Protein AF-A0AAU1H2S4-F1 (afdb_monomer_lite)

Sequence (214 aa):
MDSGSGDDFSVLFTPAGVLVRGFDHELEMSPYGTDDEQVWPGVIDEVPAALRPLLDDPTFVDEGLGAPRVTACLWWETRGSAWRTGSGIEFPSGSPDPDGSGHLFRLLTDRSPEAVQAHFEEDYGRPVPLDTVRHVLAGRPLTPEAAHGLNPAALSDEALLRRIAADPEVEAYLACDGEFDLTRTDPIESIALPAGLPVEPVAVRHPVSSSEPR

Secondary structure (DSSP, 8-state):
-B-SSS-EEEEEEETTEEEEEEE-TTSTTSGGGSTT-PPPTTTTTT--TTTGGGGG-GGGS-TT-SS---SEEEEEETT-SS-B--TT----TT-SSTTSHHHHTHHHH---HHHHHHHHHHHHTS---HHHHHHHHTTPPPPHHHHHHH-TTTTSHHHHHHHHHT-HHHHHHHHS-----TT--S-----B-TT--B----------------

Structure (mmCIF, N/CA/C/O backbone):
data_AF-A0AAU1H2S4-F1
#
_entry.id   AF-A0AAU1H2S4-F1
#
loop_
_atom_site.group_PDB
_atom_site.id
_atom_site.type_symbol
_atom_site.label_atom_id
_atom_site.label_alt_id
_atom_site.label_comp_id
_atom_site.label_asym_id
_atom_site.label_entity_id
_atom_site.label_seq_id
_atom_site.pdbx_PDB_ins_code
_atom_site.Cartn_x
_atom_site.Cartn_y
_atom_site.Cartn_z
_atom_site.occupancy
_atom_site.B_iso_or_equiv
_atom_site.auth_seq_id
_atom_site.auth_comp_id
_atom_site.auth_asym_id
_atom_site.auth_atom_id
_atom_site.pdbx_PDB_model_num
ATOM 1 N N . MET A 1 1 ? -3.118 2.291 1.642 1.00 82.19 1 MET A N 1
ATOM 2 C CA . MET A 1 1 ? -2.545 3.032 2.774 1.00 82.19 1 MET A CA 1
ATOM 3 C C . MET A 1 1 ? -1.765 4.166 2.171 1.00 82.19 1 MET A C 1
ATOM 5 O O . MET A 1 1 ? -1.094 3.929 1.182 1.00 82.19 1 MET A O 1
ATOM 9 N N . ASP A 1 2 ? -1.902 5.348 2.739 1.00 84.44 2 ASP A N 1
ATOM 10 C CA . ASP A 1 2 ? -1.135 6.537 2.391 1.00 84.44 2 ASP A CA 1
ATOM 11 C C . ASP A 1 2 ? -0.601 7.061 3.724 1.00 84.44 2 ASP A C 1
ATOM 13 O O . ASP A 1 2 ? -1.388 7.204 4.671 1.00 84.44 2 ASP A O 1
ATOM 17 N N . SER A 1 3 ? 0.715 7.226 3.837 1.00 81.50 3 SER A N 1
ATOM 18 C CA . SER A 1 3 ? 1.344 7.704 5.069 1.00 81.50 3 SER A CA 1
ATOM 19 C C . SER A 1 3 ? 1.073 9.194 5.313 1.00 81.50 3 SER A C 1
ATOM 21 O O . SER A 1 3 ? 1.183 9.673 6.442 1.00 81.50 3 SER A O 1
ATOM 23 N N . GLY A 1 4 ? 0.706 9.947 4.270 1.00 80.81 4 GLY A N 1
ATOM 24 C CA . GLY A 1 4 ? 0.647 11.406 4.283 1.00 80.81 4 GLY A CA 1
ATOM 25 C C . GLY A 1 4 ? 2.023 12.080 4.248 1.00 80.81 4 GLY A C 1
ATOM 26 O O . GLY A 1 4 ? 2.090 13.306 4.346 1.00 80.81 4 GLY A O 1
ATOM 27 N N . SER A 1 5 ? 3.105 11.307 4.113 1.00 80.69 5 SER A N 1
ATOM 28 C CA . SER A 1 5 ? 4.490 11.786 3.999 1.00 80.69 5 SER A CA 1
ATOM 29 C C . SER A 1 5 ? 5.143 11.471 2.652 1.00 80.69 5 SER A C 1
ATOM 31 O O . SER A 1 5 ? 6.280 11.873 2.453 1.00 80.69 5 SER A O 1
ATOM 33 N N . GLY A 1 6 ? 4.437 10.809 1.728 1.00 85.94 6 GLY A N 1
ATOM 34 C CA . GLY A 1 6 ? 4.941 10.465 0.391 1.00 85.94 6 GLY A CA 1
ATOM 35 C C . GLY A 1 6 ? 4.961 8.964 0.102 1.00 85.94 6 GLY A C 1
ATOM 36 O O . GLY A 1 6 ? 4.965 8.583 -1.067 1.00 85.94 6 GLY A O 1
ATOM 37 N N . ASP A 1 7 ? 4.886 8.132 1.142 1.00 92.19 7 ASP A N 1
ATOM 38 C CA . ASP A 1 7 ? 4.867 6.676 1.020 1.00 92.19 7 ASP A CA 1
ATOM 39 C C . ASP A 1 7 ? 3.446 6.146 0.945 1.00 92.19 7 ASP A C 1
ATOM 41 O O . ASP A 1 7 ? 2.529 6.606 1.638 1.00 92.19 7 ASP A O 1
ATOM 45 N N . ASP A 1 8 ? 3.250 5.114 0.136 1.00 93.94 8 ASP A N 1
ATOM 46 C CA . ASP A 1 8 ? 1.938 4.519 0.007 1.00 93.94 8 ASP A CA 1
ATOM 47 C C . ASP A 1 8 ? 1.997 3.057 -0.451 1.00 93.94 8 ASP A C 1
ATOM 49 O O . ASP A 1 8 ? 2.950 2.579 -1.071 1.00 93.94 8 ASP A O 1
ATOM 53 N N . PHE A 1 9 ? 0.932 2.318 -0.145 1.00 95.44 9 PHE A N 1
ATOM 54 C CA . PHE A 1 9 ? 0.692 1.043 -0.800 1.00 95.44 9 PHE A CA 1
ATOM 55 C C . PHE A 1 9 ? -0.780 0.793 -1.087 1.00 95.44 9 PHE A C 1
ATOM 57 O O . PHE A 1 9 ? -1.679 1.207 -0.350 1.00 95.44 9 PHE A O 1
ATOM 64 N N . SER A 1 10 ? -1.039 -0.015 -2.106 1.00 95.94 10 SER A N 1
ATOM 65 C CA . SER A 1 10 ? -2.372 -0.483 -2.471 1.00 95.94 10 SER A CA 1
ATOM 66 C C . SER A 1 10 ? -2.404 -1.999 -2.632 1.00 95.94 10 SER A C 1
ATOM 68 O O . SER A 1 10 ? -1.468 -2.600 -3.153 1.00 95.94 10 SER A O 1
ATOM 70 N N . VAL A 1 11 ? -3.506 -2.619 -2.195 1.00 97.00 11 VAL A N 1
ATOM 71 C CA . VAL A 1 11 ? -3.805 -4.039 -2.436 1.00 97.00 11 VAL A CA 1
ATOM 72 C C . VAL A 1 11 ? -5.066 -4.119 -3.285 1.00 97.00 11 VAL A C 1
ATOM 74 O O . VAL A 1 11 ? -6.156 -3.765 -2.835 1.00 97.00 11 VAL A O 1
ATOM 77 N N . LEU A 1 12 ? -4.910 -4.574 -4.521 1.00 96.94 12 LEU A N 1
ATOM 78 C CA . LEU A 1 12 ? -5.934 -4.556 -5.556 1.00 96.94 12 LEU A CA 1
ATOM 79 C C . LEU A 1 12 ? -6.419 -5.982 -5.811 1.00 96.94 12 LEU A C 1
ATOM 81 O O . LEU A 1 12 ? -5.656 -6.839 -6.256 1.00 96.94 12 LEU A O 1
ATOM 85 N N . PHE A 1 13 ? -7.694 -6.239 -5.522 1.00 96.81 13 PHE A N 1
ATOM 86 C CA . PHE A 1 13 ? -8.320 -7.549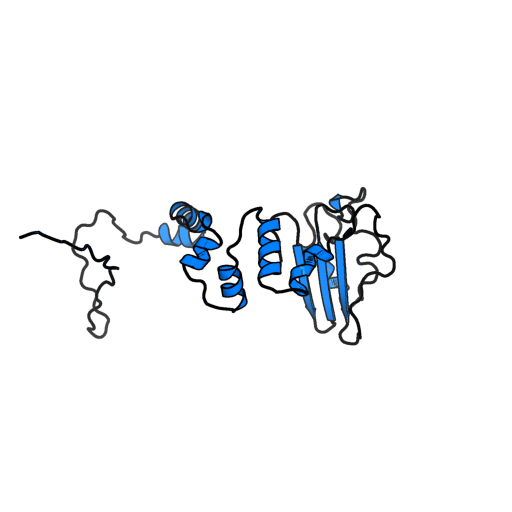 -5.696 1.00 96.81 13 PHE A CA 1
ATOM 87 C C . PHE A 1 13 ? -9.132 -7.588 -6.989 1.00 96.81 13 PHE A C 1
ATOM 89 O O . PHE A 1 13 ? -10.012 -6.758 -7.208 1.00 96.81 13 PHE A O 1
ATOM 96 N N . THR A 1 14 ? -8.885 -8.594 -7.825 1.00 96.94 14 THR A N 1
ATOM 97 C CA . THR A 1 14 ? -9.612 -8.816 -9.080 1.00 96.94 14 THR A CA 1
ATOM 98 C C . THR A 1 14 ? -9.944 -10.299 -9.263 1.00 96.94 14 THR A C 1
ATOM 100 O O . THR A 1 14 ? -9.339 -11.157 -8.617 1.00 96.94 14 THR A O 1
ATOM 103 N N . PRO A 1 15 ? -10.844 -10.661 -10.195 1.00 97.25 15 PRO A N 1
ATOM 104 C CA . PRO A 1 15 ? -11.056 -12.064 -10.555 1.00 97.25 15 PRO A CA 1
ATOM 105 C C . PRO A 1 15 ? -9.814 -12.767 -11.134 1.00 97.25 15 PRO A C 1
ATOM 107 O O . PRO A 1 15 ? -9.741 -13.997 -11.106 1.00 97.25 15 PRO A O 1
ATOM 110 N N . ALA A 1 16 ? -8.853 -12.015 -11.683 1.00 96.56 16 ALA A N 1
ATOM 111 C CA . ALA A 1 16 ? -7.618 -12.553 -12.253 1.00 96.56 16 ALA A CA 1
ATOM 112 C C . ALA A 1 16 ? -6.530 -12.810 -11.196 1.00 96.56 16 ALA A C 1
ATOM 114 O O . ALA A 1 16 ? -5.626 -13.615 -11.433 1.00 96.56 16 ALA A O 1
ATOM 115 N N . GLY A 1 17 ? -6.630 -12.161 -10.036 1.00 97.50 17 GLY A N 1
ATOM 116 C CA . GLY A 1 17 ? -5.655 -12.266 -8.964 1.00 97.50 17 GLY A CA 1
ATOM 117 C C . GLY A 1 17 ? -5.623 -11.037 -8.062 1.00 97.50 17 GLY A C 1
ATOM 118 O O . GLY A 1 17 ? -6.507 -10.178 -8.109 1.00 97.50 17 GLY A O 1
ATOM 119 N N . VAL A 1 18 ? -4.570 -10.957 -7.258 1.00 98.12 18 VAL A N 1
ATOM 120 C CA . VAL A 1 18 ? -4.278 -9.844 -6.353 1.00 98.12 18 VAL A CA 1
ATOM 121 C C . VAL A 1 18 ? -2.966 -9.194 -6.772 1.00 98.12 18 VAL A C 1
ATOM 123 O O . VAL A 1 18 ? -2.005 -9.906 -7.067 1.00 98.12 18 VAL A O 1
ATOM 126 N N . LEU A 1 19 ? -2.924 -7.864 -6.782 1.00 98.31 19 LEU A N 1
ATOM 127 C CA . LEU A 1 19 ? -1.708 -7.077 -6.981 1.00 98.31 19 LEU A CA 1
ATOM 128 C C . LEU A 1 19 ? -1.474 -6.187 -5.760 1.00 98.31 19 LEU A C 1
ATOM 130 O O . LEU A 1 19 ? -2.384 -5.494 -5.308 1.00 98.31 19 LEU A O 1
ATOM 134 N N . VAL A 1 20 ? -0.262 -6.224 -5.223 1.00 98.06 20 VAL A N 1
ATOM 135 C CA . VAL A 1 20 ? 0.223 -5.322 -4.182 1.00 98.06 20 VAL A CA 1
ATOM 136 C C . VAL A 1 20 ? 1.226 -4.384 -4.837 1.00 98.06 20 VAL A C 1
ATOM 138 O O . VAL A 1 20 ? 2.211 -4.843 -5.412 1.00 98.06 20 VAL A O 1
ATOM 141 N N . ARG A 1 21 ? 0.968 -3.082 -4.760 1.00 97.75 21 ARG A N 1
ATOM 142 C CA . ARG A 1 21 ? 1.891 -2.026 -5.188 1.00 97.75 21 ARG A CA 1
ATOM 143 C C . ARG A 1 21 ? 2.322 -1.261 -3.951 1.00 97.75 21 ARG A C 1
ATOM 145 O O . ARG A 1 21 ? 1.455 -0.824 -3.201 1.00 97.75 21 ARG A O 1
ATOM 152 N N . GLY A 1 22 ? 3.622 -1.124 -3.753 1.00 97.38 22 GLY A N 1
ATOM 153 C CA . GLY A 1 22 ? 4.233 -0.292 -2.727 1.00 97.38 22 GLY A CA 1
ATOM 154 C C . GLY A 1 22 ? 5.102 0.779 -3.368 1.00 97.38 22 GLY A C 1
ATOM 155 O O . GLY A 1 22 ? 5.685 0.570 -4.438 1.00 97.38 22 GLY A O 1
ATOM 156 N N . PHE A 1 23 ? 5.151 1.928 -2.721 1.00 97.00 23 PHE A N 1
ATOM 157 C CA . PHE A 1 23 ? 5.984 3.044 -3.104 1.00 97.00 23 PHE A CA 1
ATOM 158 C C . PHE A 1 23 ? 6.524 3.722 -1.855 1.00 97.00 23 PHE A C 1
ATOM 160 O O . PHE A 1 23 ? 5.754 4.146 -0.996 1.00 97.00 23 PHE A O 1
ATOM 167 N N . ASP A 1 24 ? 7.844 3.794 -1.789 1.00 94.69 24 ASP A N 1
ATOM 168 C CA . ASP A 1 24 ? 8.584 4.564 -0.803 1.00 94.69 24 ASP A CA 1
ATOM 169 C C . ASP A 1 24 ? 9.348 5.656 -1.553 1.00 94.69 24 ASP A C 1
ATOM 171 O O . ASP A 1 24 ? 10.110 5.378 -2.488 1.00 94.69 24 ASP A O 1
ATOM 175 N N . HIS A 1 25 ? 9.067 6.908 -1.208 1.00 91.56 25 HIS A N 1
ATOM 176 C CA . HIS A 1 25 ? 9.547 8.047 -1.979 1.00 91.56 25 HIS A CA 1
ATOM 177 C C . HIS A 1 25 ? 11.022 8.374 -1.719 1.00 91.56 25 HIS A C 1
ATOM 179 O O . HIS A 1 25 ? 11.635 9.034 -2.563 1.00 91.56 25 HIS A O 1
ATOM 185 N N . GLU A 1 26 ? 11.590 7.914 -0.599 1.00 89.31 26 GLU A N 1
ATOM 186 C CA . GLU A 1 26 ? 12.957 8.243 -0.173 1.00 89.31 26 GLU A CA 1
ATOM 187 C C . GLU A 1 26 ? 14.007 7.251 -0.692 1.00 89.31 26 GLU A C 1
ATOM 189 O O . GLU A 1 26 ? 15.211 7.505 -0.590 1.00 89.31 26 GLU A O 1
ATOM 194 N N . LEU A 1 27 ? 13.581 6.114 -1.248 1.00 90.62 27 LEU A N 1
ATOM 195 C CA . LEU A 1 27 ? 14.495 5.053 -1.664 1.00 90.62 27 LEU A CA 1
ATOM 196 C C . LEU A 1 27 ? 15.149 5.310 -3.019 1.00 90.62 27 LEU A C 1
ATOM 198 O O . LEU A 1 27 ? 14.572 5.902 -3.924 1.00 90.62 27 LEU A O 1
ATOM 202 N N . GLU A 1 28 ? 16.341 4.739 -3.194 1.00 90.69 28 GLU A N 1
ATOM 203 C CA . GLU A 1 28 ? 17.086 4.759 -4.460 1.00 90.69 28 GLU A CA 1
ATOM 204 C C . GLU A 1 28 ? 16.286 4.145 -5.622 1.00 90.69 28 GLU A C 1
ATOM 206 O O . GLU A 1 28 ? 16.402 4.591 -6.758 1.00 90.69 28 GLU A O 1
ATOM 211 N N . MET A 1 29 ? 15.432 3.156 -5.331 1.00 94.25 29 MET A N 1
ATOM 212 C CA . MET A 1 29 ? 14.567 2.512 -6.325 1.00 94.25 29 MET A CA 1
ATOM 213 C C . MET A 1 29 ? 13.332 3.340 -6.713 1.00 94.25 29 MET A C 1
ATOM 215 O O . MET A 1 29 ? 12.570 2.931 -7.591 1.00 94.25 29 MET A O 1
ATOM 219 N N . SER A 1 30 ? 13.103 4.481 -6.060 1.00 93.50 30 SER A N 1
ATOM 220 C CA . SER A 1 30 ? 12.039 5.420 -6.412 1.00 93.50 30 SER A CA 1
ATOM 221 C C . SER A 1 30 ? 12.304 6.014 -7.797 1.00 93.50 30 SER A C 1
ATOM 223 O O . SER A 1 30 ? 13.445 6.390 -8.069 1.00 93.50 30 SER A O 1
ATOM 225 N N . PRO A 1 31 ? 11.283 6.215 -8.653 1.00 91.38 31 PRO A N 1
ATOM 226 C CA . PRO A 1 31 ? 11.458 6.974 -9.890 1.00 91.38 31 PRO A CA 1
ATOM 227 C C . PRO A 1 31 ? 12.085 8.356 -9.652 1.00 91.38 31 PRO A C 1
ATOM 229 O O . PRO A 1 31 ? 12.881 8.812 -10.463 1.00 91.38 31 PRO A O 1
ATOM 232 N N . TYR A 1 32 ? 11.833 8.984 -8.498 1.00 89.50 32 TYR A N 1
ATOM 233 C CA . TYR A 1 32 ? 12.464 10.254 -8.117 1.00 89.50 32 TYR A CA 1
ATOM 234 C C . TYR A 1 32 ? 13.962 10.148 -7.785 1.00 89.50 32 TYR A C 1
ATOM 236 O O . TYR A 1 32 ? 14.657 11.162 -7.762 1.00 89.50 32 TYR A O 1
ATOM 244 N N . GLY A 1 33 ? 14.455 8.941 -7.505 1.00 85.56 33 GLY A N 1
ATOM 245 C CA . GLY A 1 33 ? 15.870 8.639 -7.291 1.00 85.56 33 GLY A CA 1
ATOM 246 C C . GLY A 1 33 ? 16.622 8.263 -8.573 1.00 85.56 33 GLY A C 1
ATOM 247 O O . GLY A 1 33 ? 17.850 8.195 -8.552 1.00 85.56 33 GLY A O 1
ATOM 248 N N . THR A 1 34 ? 15.911 8.035 -9.683 1.00 82.31 34 THR A N 1
ATOM 249 C CA . THR A 1 34 ? 16.492 7.656 -10.981 1.00 82.31 34 THR A CA 1
ATOM 250 C C . THR A 1 34 ? 16.670 8.862 -11.903 1.00 82.31 34 THR A C 1
ATOM 252 O O . THR A 1 34 ? 15.829 9.757 -11.934 1.00 82.31 34 THR A O 1
ATOM 255 N N . ASP A 1 35 ? 17.742 8.877 -12.701 1.00 84.69 35 ASP A N 1
ATOM 256 C CA . ASP A 1 35 ? 18.033 9.981 -13.634 1.00 84.69 35 ASP A CA 1
ATOM 257 C C . ASP A 1 35 ? 16.995 10.123 -14.768 1.00 84.69 35 ASP A C 1
ATOM 259 O O . ASP A 1 35 ? 16.881 11.189 -15.376 1.00 84.69 35 ASP A O 1
ATOM 263 N N . ASP A 1 36 ? 16.278 9.047 -15.105 1.00 88.69 36 ASP A N 1
ATOM 264 C CA . ASP A 1 36 ? 15.303 8.984 -16.200 1.00 88.69 36 ASP A CA 1
ATOM 265 C C . ASP A 1 36 ? 13.841 8.994 -15.729 1.00 88.69 36 ASP A C 1
ATOM 267 O O . ASP A 1 36 ? 12.924 8.900 -16.555 1.00 88.69 36 ASP A O 1
ATOM 271 N N . GLU A 1 37 ? 13.625 9.139 -14.418 1.00 91.44 37 GLU A N 1
ATOM 272 C CA . GLU A 1 37 ? 12.309 9.178 -13.779 1.00 91.44 37 GLU A CA 1
ATOM 273 C C . GLU A 1 37 ? 11.431 7.961 -14.138 1.00 91.44 37 GLU A C 1
ATOM 275 O O . GLU A 1 37 ? 10.204 8.056 -14.260 1.00 91.44 37 GLU A O 1
ATOM 280 N N . GLN A 1 38 ? 12.063 6.802 -14.357 1.00 93.56 38 GLN A N 1
ATOM 281 C CA . GLN A 1 38 ? 11.392 5.549 -14.697 1.00 93.56 38 GLN A CA 1
ATOM 282 C C . GLN A 1 38 ? 11.265 4.622 -13.489 1.00 93.56 38 GLN A C 1
ATOM 284 O O . GLN A 1 38 ? 11.948 4.745 -12.476 1.00 93.56 38 GLN A O 1
ATOM 289 N N . VAL A 1 39 ? 10.367 3.643 -13.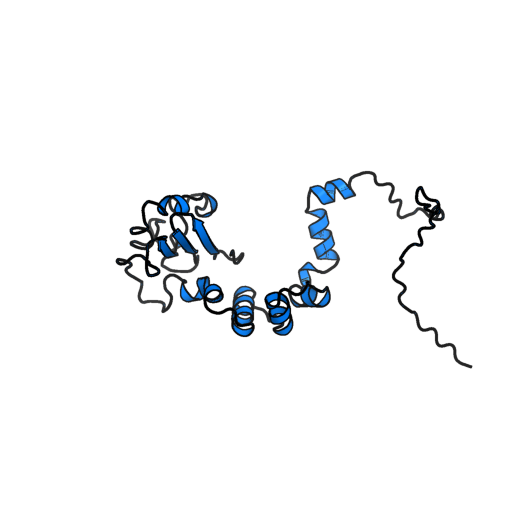608 1.00 95.50 39 VAL A N 1
ATOM 290 C CA . VAL A 1 39 ? 10.293 2.548 -12.636 1.00 95.50 39 VAL A CA 1
ATOM 291 C C . VAL A 1 39 ? 11.574 1.730 -12.705 1.00 95.50 39 VAL A C 1
ATOM 293 O O . VAL A 1 39 ? 12.044 1.398 -13.796 1.00 95.50 39 VAL A O 1
ATOM 296 N N . TRP A 1 40 ? 12.093 1.357 -11.535 1.00 96.31 40 TRP A N 1
ATOM 297 C CA . TRP A 1 40 ? 13.280 0.522 -11.440 1.00 96.31 40 TRP A CA 1
ATOM 298 C C . TRP A 1 40 ? 13.131 -0.775 -12.263 1.00 96.31 40 TRP A C 1
ATOM 300 O O . TRP A 1 40 ? 12.102 -1.459 -12.151 1.00 96.31 40 TRP A O 1
ATOM 310 N N . PRO A 1 41 ? 14.141 -1.150 -13.075 1.00 95.94 41 PRO A N 1
ATOM 311 C CA . PRO A 1 41 ? 14.062 -2.321 -13.943 1.00 95.94 41 PRO A CA 1
ATOM 312 C C . PRO A 1 41 ? 13.682 -3.606 -13.199 1.00 95.94 41 PRO A C 1
ATOM 314 O O . PRO A 1 41 ? 14.173 -3.894 -12.105 1.00 95.94 41 PRO A O 1
ATOM 317 N N . GLY A 1 42 ? 12.801 -4.404 -13.799 1.00 96.81 42 GLY A N 1
ATOM 318 C CA . GLY A 1 42 ? 12.329 -5.669 -13.242 1.00 96.81 42 GLY A CA 1
ATOM 319 C C . GLY A 1 42 ? 11.157 -5.555 -12.266 1.00 96.81 42 GLY A C 1
ATOM 320 O O . GLY A 1 42 ? 10.436 -6.540 -12.117 1.00 96.81 42 GLY A O 1
ATOM 321 N N . VAL A 1 43 ? 10.898 -4.395 -11.642 1.00 97.44 43 VAL A N 1
ATOM 322 C CA . VAL A 1 43 ? 9.867 -4.275 -10.586 1.00 97.44 43 VAL A CA 1
ATOM 323 C C . VAL A 1 43 ? 8.467 -4.587 -11.116 1.00 97.44 43 VAL A C 1
ATOM 325 O O . VAL A 1 43 ? 7.702 -5.292 -10.459 1.00 97.44 43 VAL A O 1
ATOM 328 N N . ILE A 1 44 ? 8.132 -4.110 -12.319 1.00 97.31 44 ILE A N 1
ATOM 329 C CA . ILE A 1 44 ? 6.806 -4.317 -12.932 1.00 97.31 44 ILE A CA 1
ATOM 330 C C . ILE A 1 44 ? 6.840 -5.072 -14.269 1.00 97.31 44 ILE A C 1
ATOM 332 O O . ILE A 1 44 ? 5.790 -5.298 -14.874 1.00 97.31 44 ILE A O 1
ATOM 336 N N . ASP A 1 45 ? 8.023 -5.482 -14.730 1.00 97.19 45 ASP A N 1
ATOM 337 C CA . ASP A 1 45 ? 8.233 -6.037 -16.076 1.00 97.19 45 ASP A CA 1
ATOM 338 C C . ASP A 1 45 ? 7.552 -7.396 -16.271 1.00 97.19 45 ASP A C 1
ATOM 340 O O . ASP A 1 45 ? 7.052 -7.714 -17.351 1.00 97.19 45 ASP A O 1
ATOM 344 N N . GLU A 1 46 ? 7.504 -8.196 -15.205 1.00 97.81 46 GLU A N 1
ATOM 345 C CA . GLU A 1 46 ? 6.940 -9.550 -15.209 1.00 97.81 46 GLU A CA 1
ATOM 346 C C . GLU A 1 46 ? 5.488 -9.605 -14.702 1.00 97.81 46 GLU A C 1
ATOM 348 O O . GLU A 1 46 ? 4.915 -10.693 -14.573 1.00 97.81 46 GLU A O 1
ATOM 353 N N . VAL A 1 47 ? 4.865 -8.450 -14.427 1.00 97.94 47 VAL A N 1
ATOM 354 C CA . VAL A 1 47 ? 3.472 -8.396 -13.966 1.00 97.94 47 VAL A CA 1
ATOM 355 C C . VAL A 1 47 ? 2.563 -9.028 -15.030 1.00 97.94 47 VAL A C 1
ATOM 357 O O . VAL A 1 47 ? 2.588 -8.610 -16.193 1.00 97.94 47 VAL A O 1
ATOM 360 N N . PRO A 1 48 ? 1.717 -10.015 -14.670 1.00 97.25 48 PRO A N 1
ATOM 361 C CA . PRO A 1 48 ? 0.866 -10.704 -15.628 1.00 97.25 48 PRO A CA 1
ATOM 362 C C . PRO A 1 48 ? -0.014 -9.732 -16.410 1.00 97.25 48 PRO A C 1
ATOM 364 O O . PRO A 1 48 ? -0.592 -8.809 -15.839 1.00 97.25 48 PRO A O 1
ATOM 367 N N . ALA A 1 49 ? -0.210 -9.994 -17.704 1.00 97.12 49 ALA A N 1
ATOM 368 C CA . ALA A 1 49 ? -0.991 -9.121 -18.587 1.00 97.12 49 ALA A CA 1
ATOM 369 C C . ALA A 1 49 ? -2.416 -8.829 -18.073 1.00 97.12 49 ALA A C 1
ATOM 371 O O . ALA A 1 49 ? -2.965 -7.768 -18.347 1.00 97.12 49 ALA A O 1
ATOM 372 N N . ALA A 1 50 ? -3.012 -9.750 -17.307 1.00 96.94 50 ALA A N 1
ATOM 373 C CA . ALA A 1 50 ? -4.331 -9.562 -16.702 1.00 96.94 50 ALA A CA 1
ATOM 374 C C . ALA A 1 50 ? -4.341 -8.601 -15.495 1.00 96.94 50 ALA A C 1
ATOM 376 O O . ALA A 1 50 ? -5.405 -8.107 -15.132 1.00 96.94 50 ALA A O 1
ATOM 377 N N . LEU A 1 51 ? -3.186 -8.358 -14.869 1.00 97.25 51 LEU A N 1
ATOM 378 C CA . LEU A 1 51 ? -3.012 -7.461 -13.723 1.00 97.25 51 LEU A CA 1
ATOM 379 C C . LEU A 1 51 ? -2.296 -6.158 -14.105 1.00 97.25 51 LEU A C 1
ATOM 381 O O . LEU A 1 51 ? -2.462 -5.166 -13.406 1.00 97.25 51 LEU A O 1
ATOM 385 N N . ARG A 1 52 ? -1.551 -6.126 -15.220 1.00 96.44 52 ARG A N 1
ATOM 386 C CA . ARG A 1 52 ? -0.812 -4.939 -15.685 1.00 96.44 52 ARG A CA 1
ATOM 387 C C . ARG A 1 52 ? -1.662 -3.659 -15.774 1.00 96.44 52 ARG A C 1
ATOM 389 O O . ARG A 1 52 ? -1.152 -2.642 -15.313 1.00 96.44 52 ARG A O 1
ATOM 396 N N . PRO A 1 53 ? -2.928 -3.689 -16.251 1.00 95.94 53 PRO A N 1
ATOM 397 C CA . PRO A 1 53 ? -3.765 -2.486 -16.313 1.00 95.94 53 PRO A CA 1
ATOM 398 C C . PRO A 1 53 ? -4.071 -1.853 -14.953 1.00 95.94 53 PRO A C 1
ATOM 400 O O . PRO A 1 53 ? -4.473 -0.699 -14.893 1.00 95.94 53 PRO A O 1
ATOM 403 N N . LEU A 1 54 ? -3.899 -2.591 -13.850 1.00 96.19 54 LEU A N 1
ATOM 404 C CA . LEU A 1 54 ? -4.075 -2.045 -12.503 1.00 96.19 54 LEU A CA 1
ATOM 405 C C . LEU A 1 54 ? -3.001 -1.012 -12.149 1.00 96.19 54 LEU A C 1
ATOM 407 O O . LEU A 1 54 ? -3.232 -0.182 -11.282 1.00 96.19 54 LEU A O 1
ATOM 411 N N . LEU A 1 55 ? -1.835 -1.073 -12.796 1.00 95.31 55 LEU A N 1
ATOM 412 C CA . LEU A 1 55 ? -0.746 -0.117 -12.599 1.00 95.31 55 LEU A CA 1
ATOM 413 C C . LEU A 1 55 ? -0.924 1.165 -13.424 1.00 95.31 55 LEU A C 1
ATOM 415 O O . LEU A 1 55 ? -0.175 2.111 -13.212 1.00 95.31 55 LEU A O 1
ATOM 419 N N . ASP A 1 56 ? -1.901 1.199 -14.334 1.00 92.50 56 ASP A N 1
ATOM 420 C CA . ASP A 1 56 ? -2.211 2.372 -15.160 1.00 92.50 56 ASP A CA 1
ATOM 421 C C . ASP A 1 56 ? -3.211 3.316 -14.458 1.00 92.50 56 ASP A C 1
ATOM 423 O O . ASP A 1 56 ? -3.725 4.255 -15.070 1.00 92.50 56 ASP A O 1
ATOM 427 N N . ASP A 1 57 ? -3.529 3.055 -13.182 1.00 92.25 57 ASP A N 1
ATOM 428 C CA . ASP A 1 57 ? -4.389 3.923 -12.384 1.00 92.25 57 ASP A CA 1
ATOM 429 C C . ASP A 1 57 ? -3.740 5.315 -12.255 1.00 92.25 57 ASP A C 1
ATOM 431 O O . ASP A 1 57 ? -2.595 5.423 -11.802 1.00 92.25 57 ASP A O 1
ATOM 435 N N . PRO A 1 58 ? -4.450 6.396 -12.627 1.00 90.62 58 PRO A N 1
ATOM 436 C CA . PRO A 1 58 ? -3.891 7.743 -12.604 1.00 90.62 58 PRO A CA 1
ATOM 437 C C . PRO A 1 58 ? -3.495 8.210 -11.197 1.00 90.62 58 PRO A C 1
ATOM 439 O O . PRO A 1 58 ? -2.699 9.130 -11.080 1.00 90.62 58 PRO A O 1
ATOM 442 N N . THR A 1 59 ? -4.000 7.591 -10.127 1.00 90.06 59 THR A N 1
ATOM 443 C CA . THR A 1 59 ? -3.593 7.906 -8.744 1.00 90.06 59 THR A CA 1
ATOM 444 C C . THR A 1 59 ? -2.176 7.434 -8.409 1.00 90.06 59 THR A C 1
ATOM 446 O O . THR A 1 59 ? -1.581 7.882 -7.426 1.00 90.06 59 THR A O 1
ATOM 449 N N . PHE A 1 60 ? -1.607 6.547 -9.228 1.00 92.19 60 PHE A N 1
ATOM 450 C CA . PHE A 1 60 ? -0.236 6.070 -9.072 1.00 92.19 60 PHE A CA 1
ATOM 451 C C . PHE A 1 60 ? 0.775 6.906 -9.856 1.00 92.19 60 PHE A C 1
ATOM 453 O O . PHE A 1 60 ? 1.969 6.664 -9.714 1.00 92.19 60 PHE A O 1
ATOM 460 N N . VAL A 1 61 ? 0.337 7.888 -10.644 1.00 91.12 61 VAL A N 1
ATOM 461 C CA . VAL A 1 61 ? 1.204 8.730 -11.476 1.00 91.12 61 VAL A CA 1
ATOM 462 C C . VAL A 1 61 ? 1.099 10.176 -10.999 1.00 91.12 61 VAL A C 1
ATOM 464 O O . VAL A 1 61 ? 0.014 10.753 -11.005 1.00 91.12 61 VAL A O 1
ATOM 467 N N . ASP A 1 62 ? 2.225 10.765 -10.603 1.00 87.25 62 ASP A N 1
ATOM 468 C CA . ASP A 1 62 ? 2.274 12.183 -10.241 1.00 87.25 62 ASP A CA 1
ATOM 469 C C . ASP A 1 62 ? 2.396 13.064 -11.495 1.00 87.25 62 ASP A C 1
ATOM 471 O O . ASP A 1 62 ? 2.858 12.634 -12.555 1.00 87.25 62 ASP A O 1
ATOM 475 N N . GLU A 1 63 ? 1.969 14.324 -11.386 1.00 81.75 63 GLU A N 1
ATOM 476 C CA . GLU A 1 63 ? 2.057 15.274 -12.494 1.00 81.75 63 GLU A CA 1
ATOM 477 C C . GLU A 1 63 ? 3.518 15.473 -12.926 1.00 81.75 63 GLU A C 1
ATOM 479 O O . GLU A 1 63 ? 4.385 15.800 -12.121 1.00 81.75 63 GLU A O 1
ATOM 484 N N . GLY A 1 64 ? 3.783 15.285 -14.220 1.00 79.81 64 GLY A N 1
ATOM 485 C CA . GLY A 1 64 ? 5.129 15.373 -14.789 1.00 79.81 64 GLY A CA 1
ATOM 486 C C . GLY A 1 64 ? 5.880 14.042 -14.825 1.00 79.81 64 GLY A C 1
ATOM 487 O O . GLY A 1 64 ? 6.780 13.909 -15.650 1.00 79.81 64 GLY A O 1
ATOM 488 N N . LEU A 1 65 ? 5.461 13.041 -14.045 1.00 83.69 65 LEU A N 1
ATOM 489 C CA . LEU A 1 65 ? 6.062 11.713 -14.070 1.00 83.69 65 LEU A CA 1
ATOM 490 C C . LEU A 1 65 ? 5.478 10.878 -15.220 1.00 83.69 65 LEU A C 1
ATOM 492 O O . LEU A 1 65 ? 4.264 10.758 -15.382 1.00 83.69 65 LEU A O 1
ATOM 496 N N . GLY A 1 66 ? 6.346 10.285 -16.041 1.00 84.38 66 GLY A N 1
ATOM 497 C CA . GLY A 1 66 ? 5.937 9.441 -17.174 1.00 84.38 66 GLY A CA 1
ATOM 498 C C . GLY A 1 66 ? 5.583 7.998 -16.799 1.00 84.38 66 GLY A C 1
ATOM 499 O O . GLY A 1 66 ? 5.195 7.218 -17.670 1.00 84.38 66 GLY A O 1
ATOM 500 N N . ALA A 1 67 ? 5.746 7.632 -15.528 1.00 88.12 67 ALA A N 1
ATOM 501 C CA . ALA A 1 67 ? 5.663 6.266 -15.034 1.00 88.12 67 ALA A CA 1
ATOM 502 C C . ALA A 1 67 ? 4.914 6.208 -13.689 1.00 88.12 67 ALA A C 1
ATOM 504 O O . ALA A 1 67 ? 4.854 7.210 -12.975 1.00 88.12 67 ALA A O 1
ATOM 505 N N . PRO A 1 68 ? 4.326 5.057 -13.317 1.00 93.62 68 PRO A N 1
ATOM 506 C CA . PRO A 1 68 ? 3.721 4.912 -12.003 1.00 93.62 68 PRO A CA 1
ATOM 507 C C . PRO A 1 68 ? 4.803 4.921 -10.923 1.00 93.62 68 PRO A C 1
ATOM 509 O O . PRO A 1 68 ? 5.868 4.327 -11.072 1.00 93.62 68 PRO A O 1
ATOM 512 N N . ARG A 1 69 ? 4.504 5.544 -9.793 1.00 94.44 69 ARG A N 1
ATOM 513 C CA . ARG A 1 69 ? 5.337 5.541 -8.595 1.00 94.44 69 ARG A CA 1
ATOM 514 C C . ARG A 1 69 ? 5.367 4.137 -8.020 1.00 94.44 69 ARG A C 1
ATOM 516 O O . ARG A 1 69 ? 4.393 3.714 -7.421 1.00 94.44 69 ARG A O 1
ATOM 523 N N . VAL A 1 70 ? 6.418 3.356 -8.206 1.00 96.88 70 VAL A N 1
ATOM 524 C CA . VAL A 1 70 ? 6.469 1.987 -7.667 1.00 96.88 70 VAL A CA 1
ATOM 525 C C . VAL A 1 70 ? 7.900 1.664 -7.290 1.00 96.88 70 VAL A C 1
ATOM 527 O O . VAL A 1 70 ? 8.781 1.765 -8.136 1.00 96.88 70 VAL A O 1
ATOM 530 N N . THR A 1 71 ? 8.109 1.234 -6.049 1.00 97.25 71 THR A N 1
ATOM 531 C CA . THR A 1 71 ? 9.385 0.657 -5.597 1.00 97.25 71 THR A CA 1
ATOM 532 C C . THR A 1 71 ? 9.273 -0.853 -5.423 1.00 97.25 71 THR A C 1
ATOM 534 O O . THR A 1 71 ? 10.197 -1.574 -5.781 1.00 97.25 71 THR A O 1
ATOM 537 N N . ALA A 1 72 ? 8.109 -1.348 -4.984 1.00 97.62 72 ALA A N 1
ATOM 538 C CA . ALA A 1 72 ? 7.841 -2.769 -4.786 1.00 97.62 72 ALA A CA 1
ATOM 539 C C . ALA A 1 72 ? 6.528 -3.203 -5.457 1.00 97.62 72 ALA A C 1
ATOM 541 O O . ALA A 1 72 ? 5.495 -2.534 -5.346 1.00 97.62 72 ALA A O 1
ATOM 542 N N . CYS A 1 73 ? 6.526 -4.369 -6.107 1.00 98.19 73 CYS A N 1
ATOM 543 C CA . CYS A 1 73 ? 5.315 -4.957 -6.677 1.00 98.19 73 CYS A CA 1
ATOM 544 C C . CYS A 1 73 ? 5.263 -6.467 -6.435 1.00 98.19 73 CYS A C 1
ATOM 546 O O . CYS A 1 73 ? 6.194 -7.192 -6.774 1.00 98.19 73 CYS A O 1
ATOM 548 N N . LEU A 1 74 ? 4.154 -6.952 -5.871 1.00 98.06 74 LEU A N 1
ATOM 549 C CA . LEU A 1 74 ? 3.892 -8.382 -5.711 1.00 98.06 74 LEU A CA 1
ATOM 550 C C . LEU A 1 74 ? 2.555 -8.756 -6.336 1.00 98.06 74 LEU A C 1
ATOM 552 O O . LEU A 1 74 ? 1.597 -7.986 -6.303 1.00 98.06 74 LEU A O 1
ATOM 556 N N . TRP A 1 75 ? 2.447 -9.977 -6.846 1.00 98.38 75 TRP A N 1
ATOM 557 C CA . TRP A 1 75 ? 1.193 -10.479 -7.393 1.00 98.38 75 TRP A CA 1
ATOM 558 C C . TRP A 1 75 ? 0.928 -11.940 -7.053 1.00 98.38 75 TRP A C 1
ATOM 560 O O . TRP A 1 75 ? 1.833 -12.760 -6.894 1.00 98.38 75 TRP A O 1
ATOM 570 N N . TRP A 1 76 ? -0.357 -12.271 -6.983 1.00 98.19 76 TRP A N 1
ATOM 571 C CA . TRP A 1 76 ? -0.868 -13.631 -6.887 1.00 98.19 76 TRP A CA 1
ATOM 572 C C . TRP A 1 76 ? -1.942 -13.825 -7.955 1.00 98.19 76 TRP A C 1
ATOM 574 O O . TRP A 1 76 ? -3.010 -13.225 -7.881 1.00 98.19 76 TRP A O 1
ATOM 584 N N . GLU A 1 77 ? -1.701 -14.683 -8.945 1.00 97.38 77 GLU A N 1
ATOM 585 C CA . GLU A 1 77 ? -2.716 -15.034 -9.948 1.00 97.38 77 GLU A CA 1
ATOM 586 C C . GLU A 1 77 ? -3.753 -16.006 -9.363 1.00 97.38 77 GLU A C 1
ATOM 588 O O . GLU A 1 77 ? -3.408 -16.883 -8.578 1.00 97.38 77 GLU A O 1
ATOM 593 N N . THR A 1 78 ? -5.016 -15.951 -9.793 1.00 95.75 78 THR A N 1
ATOM 594 C CA . THR A 1 78 ? -6.098 -16.818 -9.269 1.00 95.75 78 THR A CA 1
ATOM 595 C C . THR A 1 78 ? -5.793 -18.322 -9.348 1.00 95.75 78 THR A C 1
ATOM 597 O O . THR A 1 78 ? -6.287 -19.101 -8.537 1.00 95.75 78 THR A O 1
ATOM 600 N N . ARG A 1 79 ? -4.971 -18.750 -10.316 1.00 91.69 79 ARG A N 1
ATOM 601 C CA . ARG A 1 79 ? -4.501 -20.145 -10.457 1.00 91.69 79 ARG A CA 1
ATOM 602 C C . ARG A 1 79 ? -3.048 -20.356 -10.009 1.00 91.69 79 ARG A C 1
ATOM 604 O O . ARG A 1 79 ? -2.482 -21.416 -10.260 1.00 91.69 79 ARG A O 1
ATOM 611 N N . GLY A 1 80 ? -2.441 -19.347 -9.395 1.00 90.31 80 GLY A N 1
ATOM 612 C CA . GLY A 1 80 ? -1.104 -19.406 -8.825 1.00 90.31 80 GLY A CA 1
ATOM 613 C C . GLY A 1 80 ? -1.066 -20.197 -7.518 1.00 90.31 80 GLY A C 1
ATOM 614 O O . GLY A 1 80 ? -2.090 -20.452 -6.886 1.00 90.31 80 GLY A O 1
ATOM 615 N N . SER A 1 81 ? 0.142 -20.590 -7.122 1.00 93.69 81 SER A N 1
ATOM 616 C CA . SER A 1 81 ? 0.408 -21.331 -5.881 1.00 93.69 81 SER A CA 1
ATOM 617 C C . SER A 1 81 ? 1.318 -20.580 -4.906 1.00 93.69 81 SER A C 1
ATOM 619 O O . SER A 1 81 ? 1.636 -21.112 -3.847 1.00 93.69 81 SER A O 1
ATOM 621 N N . ALA A 1 82 ? 1.786 -19.389 -5.280 1.00 96.00 82 ALA A N 1
ATOM 622 C CA . ALA A 1 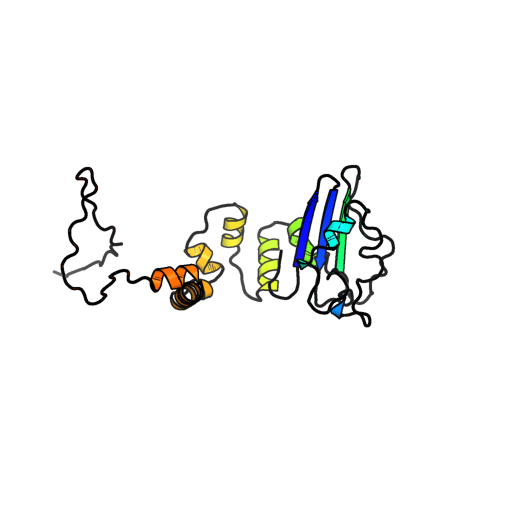82 ? 2.681 -18.555 -4.490 1.00 96.00 82 ALA A CA 1
ATOM 623 C C . ALA A 1 82 ? 2.554 -17.088 -4.925 1.00 96.00 82 ALA A C 1
ATOM 625 O O . ALA A 1 82 ? 2.193 -16.814 -6.075 1.00 96.00 82 ALA A O 1
ATOM 626 N N . TRP A 1 83 ? 2.901 -16.173 -4.018 1.00 96.88 83 TRP A N 1
ATOM 627 C CA . TRP A 1 83 ? 3.174 -14.781 -4.367 1.00 96.88 83 TRP A CA 1
ATOM 628 C C . TRP A 1 83 ? 4.407 -14.717 -5.268 1.00 96.88 83 TRP A C 1
ATOM 630 O O . TRP A 1 83 ? 5.346 -15.500 -5.103 1.00 96.88 83 TRP A O 1
ATOM 640 N N . ARG A 1 84 ? 4.393 -13.796 -6.225 1.00 97.81 84 ARG A N 1
ATOM 641 C CA . ARG A 1 84 ? 5.494 -13.527 -7.149 1.00 97.81 84 ARG A CA 1
ATOM 642 C C . ARG A 1 84 ? 5.860 -12.049 -7.110 1.00 97.81 84 ARG A C 1
ATOM 644 O O . ARG A 1 84 ? 5.024 -11.218 -6.772 1.00 97.81 84 ARG A O 1
ATOM 651 N N . THR A 1 85 ? 7.104 -11.773 -7.460 1.00 97.56 85 THR A N 1
ATOM 652 C CA . THR A 1 85 ? 7.683 -10.452 -7.724 1.00 97.56 85 THR A CA 1
ATOM 653 C C . THR A 1 85 ? 8.623 -10.603 -8.925 1.00 97.56 85 THR A C 1
ATOM 655 O O . THR A 1 85 ? 8.867 -11.738 -9.358 1.00 97.56 85 THR A O 1
ATOM 658 N N . GLY A 1 86 ? 9.122 -9.499 -9.477 1.00 96.75 86 GLY A N 1
ATOM 659 C CA . GLY A 1 86 ? 10.048 -9.513 -10.606 1.00 96.75 86 GLY A CA 1
ATOM 660 C C . GLY A 1 86 ? 11.287 -10.353 -10.310 1.00 96.75 86 GLY A C 1
ATOM 661 O O . GLY A 1 86 ? 11.978 -10.133 -9.316 1.00 96.75 86 GLY A O 1
ATOM 662 N N . SER A 1 87 ? 11.577 -11.335 -11.163 1.00 95.50 87 SER A N 1
ATOM 663 C CA . SER A 1 87 ? 12.717 -12.234 -10.952 1.00 95.50 87 SER A CA 1
ATOM 664 C C . SER A 1 87 ? 14.066 -11.618 -11.338 1.00 95.50 87 SER A C 1
ATOM 666 O O . SER A 1 87 ? 15.105 -12.067 -10.855 1.00 95.50 87 SER A O 1
ATOM 668 N N . GLY A 1 88 ? 14.047 -10.588 -12.189 1.00 94.19 88 GLY A N 1
ATOM 669 C CA . GLY A 1 88 ? 15.224 -9.873 -12.687 1.00 94.19 88 GLY A CA 1
ATOM 670 C C . GLY A 1 88 ? 15.548 -8.559 -11.974 1.00 94.19 88 GLY A C 1
ATOM 671 O O . GLY A 1 88 ? 16.271 -7.752 -12.548 1.00 94.19 88 GLY A O 1
ATOM 672 N N . ILE A 1 89 ? 15.002 -8.306 -10.778 1.00 96.50 89 ILE A N 1
ATOM 673 C CA . ILE A 1 89 ? 15.276 -7.061 -10.044 1.00 96.50 89 ILE A CA 1
ATOM 674 C C . ILE A 1 89 ? 16.722 -7.077 -9.535 1.00 96.50 89 ILE A C 1
ATOM 676 O O . ILE A 1 89 ? 17.104 -7.918 -8.717 1.00 96.50 89 ILE A O 1
ATOM 680 N N . GLU A 1 90 ? 17.525 -6.121 -9.996 1.00 95.69 90 GLU A N 1
ATOM 681 C CA . GLU A 1 90 ? 18.861 -5.865 -9.458 1.00 95.69 90 GLU A CA 1
ATOM 682 C C . GLU A 1 90 ? 18.756 -4.849 -8.317 1.00 95.69 90 GLU A C 1
ATOM 684 O O . GLU A 1 90 ? 18.662 -3.649 -8.552 1.00 95.69 90 GLU A O 1
ATOM 689 N N . PHE A 1 91 ? 18.723 -5.332 -7.073 1.00 94.38 91 PHE A N 1
ATOM 690 C CA . PHE A 1 91 ? 18.593 -4.473 -5.895 1.00 94.38 91 PHE A CA 1
ATOM 691 C C . PHE A 1 91 ? 19.913 -3.758 -5.544 1.00 94.38 91 PHE A C 1
ATOM 693 O O . PHE A 1 91 ? 20.963 -4.414 -5.498 1.00 94.38 91 PHE A O 1
ATOM 700 N N . PRO A 1 92 ? 19.888 -2.450 -5.221 1.00 92.88 92 PRO A N 1
ATOM 701 C CA . PRO A 1 92 ? 21.069 -1.739 -4.747 1.00 92.88 92 PRO A CA 1
ATOM 702 C C . PRO A 1 92 ? 21.524 -2.266 -3.377 1.00 92.88 92 PRO A C 1
ATOM 704 O O . PRO A 1 92 ? 20.723 -2.583 -2.500 1.00 92.88 92 PRO A O 1
ATOM 707 N N . SER A 1 93 ? 22.840 -2.354 -3.160 1.00 89.06 93 SER A N 1
ATOM 708 C CA . SER A 1 93 ? 23.424 -2.977 -1.958 1.00 89.06 93 SER A CA 1
ATOM 709 C C . SER A 1 93 ? 23.477 -2.071 -0.717 1.00 89.06 93 SER A C 1
ATOM 711 O O . SER A 1 93 ? 24.024 -2.477 0.308 1.00 89.06 93 SER A O 1
ATOM 713 N N . GLY A 1 94 ? 23.005 -0.824 -0.817 1.00 86.62 94 GLY A N 1
ATOM 714 C CA . GLY A 1 94 ? 23.146 0.203 0.224 1.00 86.62 94 GLY A CA 1
ATOM 715 C C . GLY A 1 94 ? 22.160 0.088 1.391 1.00 86.62 94 GLY A C 1
ATOM 716 O O . GLY A 1 94 ? 22.406 0.669 2.446 1.00 86.62 94 GLY A O 1
ATOM 717 N N . SER A 1 95 ? 21.079 -0.677 1.225 1.00 87.38 95 SER A N 1
ATOM 718 C CA . SER A 1 95 ? 20.004 -0.842 2.208 1.00 87.38 95 SER A CA 1
ATOM 719 C C . SER A 1 95 ? 19.616 -2.321 2.338 1.00 87.38 95 SER A C 1
ATOM 721 O O . SER A 1 95 ? 19.636 -3.038 1.337 1.00 87.38 95 SER A O 1
ATOM 723 N N . PRO A 1 96 ? 19.256 -2.807 3.542 1.00 90.06 96 PRO A N 1
ATOM 724 C CA . PRO A 1 96 ? 18.653 -4.130 3.705 1.00 90.06 96 PRO A CA 1
ATOM 725 C C . PRO A 1 96 ? 17.214 -4.214 3.164 1.00 90.06 96 PRO A C 1
ATOM 727 O O . PRO A 1 96 ? 16.728 -5.324 2.965 1.00 90.06 96 PRO A O 1
ATOM 730 N N . ASP A 1 97 ? 16.554 -3.073 2.942 1.00 93.44 97 ASP A N 1
ATOM 731 C CA . ASP A 1 97 ? 15.195 -2.956 2.393 1.00 93.44 97 ASP A CA 1
ATOM 732 C C . ASP A 1 97 ? 15.186 -1.896 1.271 1.00 93.44 97 ASP A C 1
ATOM 734 O O . ASP A 1 97 ? 14.729 -0.773 1.471 1.00 93.44 97 ASP A O 1
ATOM 738 N N . PRO A 1 98 ? 15.824 -2.181 0.121 1.00 93.88 98 PRO A N 1
ATOM 739 C CA . PRO A 1 98 ? 16.046 -1.191 -0.935 1.00 93.88 98 PRO A CA 1
ATOM 740 C C . PRO A 1 98 ? 14.783 -0.817 -1.725 1.00 93.88 98 PRO A C 1
ATOM 742 O O . PRO A 1 98 ? 14.780 0.224 -2.377 1.00 93.88 98 PRO A O 1
ATOM 745 N N . ASP A 1 99 ? 13.728 -1.637 -1.658 1.00 94.56 99 ASP A N 1
ATOM 746 C CA . ASP A 1 99 ? 12.416 -1.365 -2.261 1.00 94.56 99 ASP A CA 1
ATOM 747 C C . ASP A 1 99 ? 11.344 -0.929 -1.243 1.00 94.56 99 ASP A C 1
ATOM 749 O O . ASP A 1 99 ? 10.221 -0.593 -1.635 1.00 94.56 99 ASP A O 1
ATOM 753 N N . GLY A 1 100 ? 11.685 -0.930 0.052 1.00 93.88 100 GLY A N 1
ATOM 754 C CA . GLY A 1 100 ? 10.824 -0.502 1.157 1.00 93.88 100 GLY A CA 1
ATO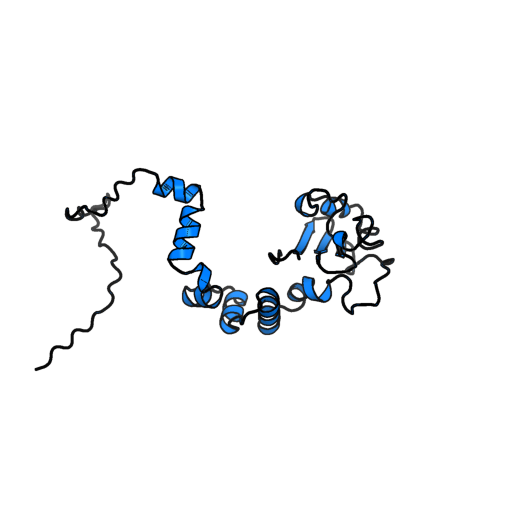M 755 C C . GLY A 1 100 ? 9.739 -1.510 1.511 1.00 93.88 100 GLY A C 1
ATOM 756 O O . GLY A 1 100 ? 8.883 -1.241 2.356 1.00 93.88 100 GLY A O 1
ATOM 757 N N . SER A 1 101 ? 9.719 -2.675 0.860 1.00 94.44 101 SER A N 1
ATOM 758 C CA . SER A 1 101 ? 8.655 -3.664 1.021 1.00 94.44 101 SER A CA 1
ATOM 759 C C . SER A 1 101 ? 8.564 -4.201 2.451 1.00 94.44 101 SER A C 1
ATOM 761 O O . SER A 1 101 ? 7.462 -4.506 2.925 1.00 94.44 101 SER A O 1
ATOM 763 N N . GLY A 1 102 ? 9.693 -4.285 3.159 1.00 92.00 102 GLY A N 1
ATOM 764 C CA . GLY A 1 102 ? 9.759 -4.717 4.551 1.00 92.00 102 GLY A CA 1
ATOM 765 C C . GLY A 1 102 ? 9.013 -3.772 5.489 1.00 92.00 102 GLY A C 1
ATOM 766 O O . GLY A 1 102 ? 8.232 -4.235 6.325 1.00 92.00 102 GLY A O 1
ATOM 767 N N . HIS A 1 103 ? 9.211 -2.465 5.327 1.00 88.56 103 HIS A N 1
ATOM 768 C CA . HIS A 1 103 ? 8.483 -1.433 6.064 1.00 88.56 103 HIS A CA 1
ATOM 769 C C . HIS A 1 103 ? 7.024 -1.303 5.590 1.00 88.56 103 HIS A C 1
ATOM 771 O O . HIS A 1 103 ? 6.100 -1.485 6.391 1.00 88.56 103 HIS A O 1
ATOM 777 N N . LEU A 1 104 ? 6.808 -1.070 4.290 1.00 93.00 104 LEU A N 1
ATOM 778 C CA . LEU A 1 104 ? 5.497 -0.780 3.697 1.00 93.00 104 LEU A CA 1
ATOM 779 C C . LEU A 1 104 ? 4.473 -1.884 3.977 1.00 93.00 104 LEU A C 1
ATOM 781 O O . LEU A 1 104 ? 3.309 -1.613 4.273 1.00 93.00 104 LEU A O 1
ATOM 785 N N . PHE A 1 105 ? 4.890 -3.149 3.895 1.00 94.06 105 PHE A N 1
ATOM 786 C CA . PHE A 1 105 ? 3.988 -4.294 4.040 1.00 94.06 105 PHE A CA 1
ATOM 787 C C . PHE A 1 105 ? 4.018 -4.922 5.431 1.00 94.06 105 PHE A C 1
ATOM 789 O O . PHE A 1 105 ? 3.337 -5.929 5.658 1.00 94.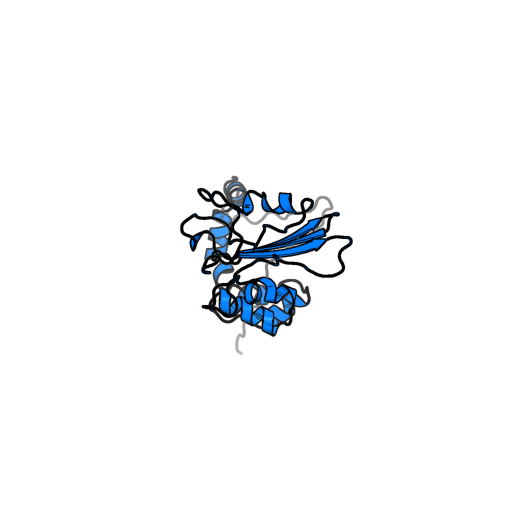06 105 PHE A O 1
ATOM 796 N N . ARG A 1 106 ? 4.741 -4.330 6.389 1.00 92.06 106 ARG A N 1
ATOM 797 C CA . ARG A 1 106 ? 4.878 -4.860 7.752 1.00 92.06 106 ARG A CA 1
ATOM 798 C C . ARG A 1 106 ? 3.528 -5.164 8.394 1.00 92.06 106 ARG A C 1
ATOM 800 O O . ARG A 1 106 ? 3.313 -6.263 8.897 1.00 92.06 106 ARG A O 1
ATOM 807 N N . LEU A 1 107 ? 2.574 -4.238 8.291 1.00 92.44 107 LEU A N 1
ATOM 808 C CA . LEU A 1 107 ? 1.239 -4.393 8.884 1.00 92.44 107 LEU A CA 1
ATOM 809 C C . LEU A 1 107 ? 0.295 -5.328 8.104 1.00 92.44 107 LEU A C 1
ATOM 811 O O . LEU A 1 107 ? -0.834 -5.587 8.541 1.00 92.44 107 LEU A O 1
ATOM 815 N N . LEU A 1 108 ? 0.718 -5.839 6.944 1.00 92.19 108 LEU A N 1
ATOM 816 C CA . LEU A 1 108 ? 0.015 -6.916 6.242 1.00 92.19 108 LEU A CA 1
ATOM 817 C C . LEU A 1 108 ? 0.379 -8.291 6.813 1.00 92.19 108 LEU A C 1
ATOM 819 O O . LEU A 1 108 ? -0.446 -9.203 6.746 1.00 92.19 108 LEU A O 1
ATOM 823 N N . THR A 1 109 ? 1.577 -8.437 7.384 1.00 91.06 109 THR A N 1
ATOM 824 C CA . THR A 1 109 ? 2.098 -9.714 7.898 1.00 91.06 109 THR A CA 1
ATOM 825 C C . THR A 1 109 ? 2.090 -9.794 9.424 1.00 91.06 109 THR A C 1
ATOM 827 O O . THR A 1 109 ? 1.841 -10.872 9.965 1.00 91.06 109 THR A O 1
ATOM 830 N N . ASP A 1 110 ? 2.263 -8.669 10.119 1.00 94.69 110 ASP A N 1
ATOM 831 C CA . ASP A 1 110 ? 2.181 -8.564 11.574 1.00 94.69 110 ASP A CA 1
ATOM 832 C C . ASP A 1 110 ? 1.208 -7.453 11.990 1.00 94.69 110 ASP A C 1
ATOM 834 O O . ASP A 1 110 ? 1.441 -6.264 11.780 1.00 94.69 110 ASP A O 1
ATOM 838 N N . ARG A 1 111 ? 0.095 -7.858 12.607 1.00 93.69 111 ARG A N 1
ATOM 839 C CA . ARG A 1 111 ? -0.920 -6.956 13.176 1.00 93.69 111 ARG A CA 1
ATOM 840 C C . ARG A 1 111 ? -0.978 -7.021 14.697 1.00 93.69 111 ARG A C 1
ATOM 842 O O . ARG A 1 111 ? -2.021 -6.729 15.285 1.00 93.69 111 ARG A O 1
ATOM 849 N N . SER A 1 112 ? 0.107 -7.440 15.345 1.00 97.00 112 SER A N 1
ATOM 850 C CA . SER A 1 112 ? 0.217 -7.312 16.792 1.00 97.00 112 SER A CA 1
ATOM 851 C C . SER A 1 112 ? 0.063 -5.838 17.197 1.00 97.00 112 SER A C 1
ATOM 853 O O . SER A 1 112 ? 0.516 -4.944 16.473 1.00 97.00 112 SER A O 1
ATOM 855 N N . PRO A 1 113 ? -0.596 -5.546 18.332 1.00 97.06 113 PRO A N 1
ATOM 856 C CA . PRO A 1 113 ? -0.734 -4.176 18.813 1.00 97.06 113 PRO A CA 1
ATOM 857 C C . PRO A 1 113 ? 0.603 -3.441 18.932 1.00 97.06 113 PRO A C 1
ATOM 859 O O . PRO A 1 113 ? 0.675 -2.256 18.629 1.00 97.06 113 PRO A O 1
ATOM 862 N N . GLU A 1 114 ? 1.656 -4.151 19.325 1.00 97.06 114 GLU A N 1
ATOM 863 C CA . GLU A 1 114 ? 3.010 -3.630 19.471 1.00 97.06 114 GLU A CA 1
ATOM 864 C C . GLU A 1 114 ? 3.631 -3.266 18.110 1.00 97.06 114 GLU A C 1
ATOM 866 O O . GLU A 1 114 ? 4.217 -2.193 17.981 1.00 97.06 114 GLU A O 1
ATOM 871 N N . ALA A 1 115 ? 3.443 -4.087 17.068 1.00 95.69 115 ALA A N 1
ATOM 872 C CA . ALA A 1 115 ? 3.899 -3.752 15.718 1.00 95.69 115 ALA A CA 1
ATOM 873 C C . ALA A 1 115 ? 3.146 -2.545 15.140 1.00 95.69 115 ALA A C 1
ATOM 875 O O . ALA A 1 115 ? 3.761 -1.649 14.558 1.00 95.69 115 ALA A O 1
ATOM 876 N N . VAL A 1 116 ? 1.824 -2.491 15.324 1.00 94.75 116 VAL A N 1
ATOM 877 C CA . VAL A 1 116 ? 0.999 -1.359 14.873 1.00 94.75 116 VAL A CA 1
ATOM 878 C C . VAL A 1 116 ? 1.381 -0.075 15.607 1.00 94.75 116 VAL A C 1
ATOM 880 O O . VAL A 1 116 ? 1.501 0.970 14.974 1.00 94.75 116 VAL A O 1
ATOM 883 N N . GLN A 1 117 ? 1.609 -0.147 16.921 1.00 95.12 117 GLN A N 1
ATOM 884 C CA . GLN A 1 117 ? 2.101 0.986 17.699 1.00 95.12 117 GLN A CA 1
ATOM 885 C C . GLN A 1 117 ? 3.435 1.483 17.138 1.00 95.12 117 GLN A C 1
ATOM 887 O O . GLN A 1 117 ? 3.528 2.656 16.797 1.00 95.12 117 GLN A O 1
ATOM 892 N N . ALA A 1 118 ? 4.428 0.599 16.998 1.00 94.12 118 ALA A N 1
ATOM 893 C CA . ALA A 1 118 ? 5.753 0.974 16.513 1.00 94.12 118 ALA A CA 1
ATOM 894 C C . ALA A 1 118 ? 5.699 1.660 15.138 1.00 94.12 118 ALA A C 1
ATOM 896 O O . ALA A 1 118 ? 6.355 2.672 14.951 1.00 94.12 118 ALA A O 1
ATOM 897 N N . HIS A 1 119 ? 4.864 1.163 14.214 1.00 91.31 119 HIS A N 1
ATOM 898 C CA . HIS A 1 119 ? 4.658 1.787 12.897 1.00 91.31 119 HIS A CA 1
ATOM 899 C C . HIS A 1 119 ? 4.192 3.235 12.998 1.00 91.31 119 HIS A C 1
ATOM 901 O O . HIS A 1 119 ? 4.839 4.134 12.483 1.00 91.31 119 HIS A O 1
ATOM 907 N N . PHE A 1 120 ? 3.112 3.481 13.735 1.00 89.94 120 PHE A N 1
ATOM 908 C CA . PHE A 1 120 ? 2.588 4.837 13.844 1.00 89.94 120 PHE A CA 1
ATOM 909 C C . PHE A 1 120 ? 3.460 5.753 14.717 1.00 89.94 120 PHE A C 1
ATOM 911 O O . PHE A 1 120 ? 3.417 6.968 14.542 1.00 89.94 120 PHE A O 1
ATOM 918 N N . GLU A 1 121 ? 4.237 5.218 15.662 1.00 92.00 121 GLU A N 1
ATOM 919 C CA . GLU A 1 121 ? 5.215 6.015 16.416 1.00 92.00 121 GLU A CA 1
ATOM 920 C C . GLU A 1 121 ? 6.391 6.461 15.541 1.00 92.00 121 GLU A C 1
ATOM 922 O O . GLU A 1 121 ? 6.828 7.606 15.676 1.00 92.00 121 GLU A O 1
ATOM 927 N N . GLU A 1 122 ? 6.863 5.587 14.646 1.00 88.50 122 GLU A N 1
ATOM 928 C CA . GLU A 1 122 ? 7.861 5.899 13.617 1.00 88.50 122 GLU A CA 1
ATOM 929 C C . GLU A 1 122 ? 7.320 6.978 12.665 1.00 88.50 122 GLU A C 1
ATOM 931 O O . GLU A 1 122 ? 7.906 8.058 12.588 1.00 88.50 122 GLU A O 1
ATOM 936 N N . ASP A 1 123 ? 6.152 6.752 12.054 1.00 84.69 123 ASP A N 1
ATOM 937 C CA . ASP A 1 123 ? 5.557 7.664 11.064 1.00 84.69 123 ASP A CA 1
ATOM 938 C C . ASP A 1 123 ? 5.228 9.051 11.637 1.00 84.69 123 ASP A C 1
ATOM 940 O O . ASP A 1 123 ? 5.483 10.082 11.015 1.00 84.69 123 ASP A O 1
ATOM 944 N N . TYR A 1 124 ? 4.638 9.110 12.838 1.00 84.00 124 TYR A N 1
ATOM 945 C CA . TYR A 1 124 ? 4.224 10.380 13.445 1.00 84.00 124 TYR A CA 1
ATOM 946 C C . TYR A 1 124 ? 5.293 11.014 14.340 1.00 84.00 124 TYR A C 1
ATOM 948 O O . TYR A 1 124 ? 5.058 12.104 14.876 1.00 84.00 124 TYR A O 1
ATOM 956 N N . GLY A 1 125 ? 6.423 10.340 14.569 1.00 88.31 125 GLY A N 1
ATOM 957 C CA . GLY A 1 125 ? 7.498 10.811 15.445 1.00 88.31 125 GLY A CA 1
ATOM 958 C C . GLY A 1 125 ? 7.051 11.093 16.885 1.00 88.31 125 GLY A C 1
ATOM 959 O O . GLY A 1 125 ? 7.620 11.960 17.555 1.00 88.31 125 GLY A O 1
ATOM 960 N N . ARG A 1 126 ? 5.997 10.423 17.371 1.00 88.88 126 ARG A N 1
ATOM 961 C CA . ARG A 1 126 ? 5.441 10.638 18.717 1.00 88.88 126 ARG A CA 1
ATOM 962 C C . ARG A 1 126 ? 4.852 9.362 19.313 1.00 88.88 126 ARG A C 1
ATOM 964 O O . ARG A 1 126 ? 4.386 8.521 18.555 1.00 88.88 126 ARG A O 1
ATOM 971 N N . PRO A 1 127 ? 4.750 9.267 20.651 1.00 91.19 127 PRO A N 1
ATOM 972 C CA . PRO A 1 127 ? 4.138 8.115 21.302 1.00 91.19 127 PRO A CA 1
ATOM 973 C C . PRO A 1 127 ? 2.674 7.904 20.897 1.00 91.19 127 PRO A C 1
ATOM 975 O O . PRO A 1 127 ? 1.892 8.861 20.822 1.00 91.19 127 PRO A O 1
ATOM 978 N N . VAL A 1 128 ? 2.289 6.640 20.731 1.00 92.06 128 VAL A N 1
ATOM 979 C CA . VAL A 1 128 ? 0.923 6.200 20.434 1.00 92.06 128 VAL A CA 1
ATOM 980 C C . VAL A 1 128 ? 0.438 5.303 21.580 1.00 92.06 128 VAL A C 1
ATOM 982 O O . VAL A 1 128 ? 1.093 4.315 21.905 1.00 92.06 128 VAL A O 1
ATOM 985 N N . PRO A 1 129 ? -0.711 5.587 22.226 1.00 93.06 129 PRO A N 1
ATOM 986 C CA . PRO A 1 129 ? -1.166 4.782 23.359 1.00 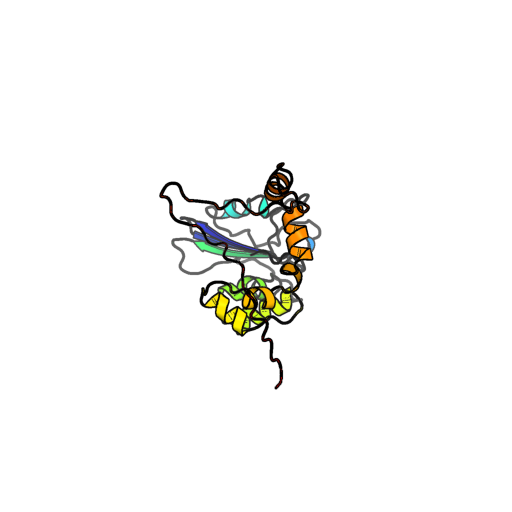93.06 129 PRO A CA 1
ATOM 987 C C . PRO A 1 129 ? -1.508 3.338 22.955 1.00 93.06 129 PRO A C 1
ATOM 989 O O . PRO A 1 129 ? -2.509 3.093 22.278 1.00 93.06 129 PRO A O 1
ATOM 992 N N . LEU A 1 130 ? -0.720 2.366 23.427 1.00 94.94 130 LEU A N 1
ATOM 993 C CA . LEU A 1 130 ? -0.879 0.944 23.089 1.00 94.94 130 LEU A CA 1
ATOM 994 C C . LEU A 1 130 ? -2.274 0.389 23.414 1.00 94.94 130 LEU A C 1
ATOM 996 O O . LEU A 1 130 ? -2.839 -0.376 22.635 1.00 94.94 130 LEU A O 1
ATOM 1000 N N . ASP A 1 131 ? -2.876 0.794 24.532 1.00 94.25 131 ASP A N 1
ATOM 1001 C CA . ASP A 1 131 ? -4.231 0.349 24.878 1.00 94.25 131 ASP A CA 1
ATOM 1002 C C . ASP A 1 131 ? -5.292 0.891 23.910 1.00 94.25 131 ASP A C 1
ATOM 1004 O O . ASP A 1 131 ? -6.279 0.205 23.629 1.00 94.25 131 ASP A O 1
ATOM 1008 N N . THR A 1 132 ? -5.064 2.070 23.325 1.00 93.38 132 THR A N 1
ATOM 1009 C CA . THR A 1 132 ? -5.914 2.595 22.254 1.00 93.38 132 THR A CA 1
ATOM 1010 C C . THR A 1 132 ? -5.701 1.831 20.950 1.00 93.38 132 THR A C 1
ATOM 1012 O O . THR A 1 132 ? -6.674 1.514 20.268 1.00 93.38 132 THR A O 1
ATOM 1015 N N . VAL A 1 133 ? -4.465 1.445 20.623 1.00 94.50 133 VAL A N 1
ATOM 1016 C CA . VAL A 1 133 ? -4.192 0.564 19.473 1.00 94.50 133 VAL A CA 1
ATOM 1017 C C . VAL A 1 133 ? -4.931 -0.766 19.635 1.00 94.50 133 VAL A C 1
ATOM 1019 O O . VAL A 1 133 ? -5.680 -1.172 18.748 1.00 94.50 133 VAL A O 1
ATOM 1022 N N . ARG A 1 134 ? -4.822 -1.405 20.807 1.00 95.56 134 ARG A N 1
ATOM 1023 C CA . ARG A 1 134 ? -5.572 -2.629 21.146 1.00 95.56 134 ARG A CA 1
ATOM 1024 C C . ARG A 1 134 ? -7.079 -2.432 21.016 1.00 95.56 134 ARG A C 1
ATOM 1026 O O . ARG A 1 134 ? -7.777 -3.318 20.530 1.00 95.56 134 ARG A O 1
ATOM 1033 N N . HIS A 1 135 ? -7.587 -1.277 21.444 1.00 92.75 135 HIS A N 1
ATOM 1034 C CA . HIS A 1 135 ? -9.002 -0.928 21.338 1.00 92.75 135 HIS A CA 1
ATOM 1035 C C . HIS A 1 135 ? -9.489 -0.889 19.890 1.00 92.75 135 HIS A C 1
ATOM 1037 O O . HIS A 1 135 ? -10.525 -1.483 19.590 1.00 92.75 135 HIS A O 1
ATOM 1043 N N . VAL A 1 136 ? -8.734 -0.222 19.015 1.00 92.31 136 VAL A N 1
ATOM 1044 C CA . VAL A 1 136 ? -9.048 -0.087 17.586 1.00 92.31 136 VAL A CA 1
ATOM 1045 C C . VAL A 1 136 ? -8.931 -1.431 16.873 1.00 92.31 136 VAL A C 1
ATOM 1047 O O . VAL A 1 136 ? -9.848 -1.814 16.150 1.00 92.31 136 VAL A O 1
ATOM 1050 N N . LEU A 1 137 ? -7.864 -2.194 17.127 1.00 93.62 137 LEU A N 1
ATOM 1051 C CA . LEU A 1 137 ? -7.666 -3.517 16.522 1.00 93.62 137 LEU A CA 1
ATOM 1052 C C . LEU A 1 137 ? -8.738 -4.532 16.942 1.00 93.62 137 LEU A C 1
ATOM 1054 O O . LEU A 1 137 ? -9.067 -5.430 16.173 1.00 93.62 137 LEU A O 1
ATOM 1058 N N . ALA A 1 138 ? -9.330 -4.369 18.127 1.00 95.00 138 ALA A N 1
ATOM 1059 C CA . ALA A 1 138 ? -10.474 -5.162 18.572 1.00 95.00 138 ALA A CA 1
ATOM 1060 C C . ALA A 1 138 ? -11.813 -4.739 17.927 1.00 95.00 138 ALA A C 1
ATOM 1062 O O . ALA A 1 138 ? -12.850 -5.317 18.255 1.00 95.00 138 ALA A O 1
ATOM 1063 N N . GLY A 1 139 ? -11.824 -3.725 17.052 1.00 93.25 139 GLY A N 1
ATOM 1064 C CA . GLY A 1 139 ? -13.028 -3.230 16.377 1.00 93.25 139 GLY A CA 1
ATOM 1065 C C . GLY A 1 139 ? -14.032 -2.555 17.315 1.00 93.25 139 GLY A C 1
ATOM 1066 O O . GLY A 1 139 ? -15.221 -2.491 17.006 1.00 93.25 139 GLY A O 1
ATOM 1067 N N . ARG A 1 140 ? -13.589 -2.086 18.489 1.00 91.44 140 ARG A N 1
ATOM 1068 C CA . ARG A 1 140 ? -14.470 -1.412 19.451 1.00 91.44 140 ARG A CA 1
ATOM 1069 C C . ARG A 1 140 ? -14.775 0.019 18.980 1.00 91.44 140 ARG A C 1
ATOM 1071 O O . ARG A 1 140 ? -13.891 0.659 18.412 1.00 91.44 140 ARG A O 1
ATOM 1078 N N . PRO A 1 141 ? -15.982 0.559 19.246 1.00 89.62 141 PRO A N 1
ATOM 1079 C CA . PRO A 1 141 ? -16.316 1.939 18.892 1.00 89.62 141 PRO A CA 1
ATOM 1080 C C . PRO A 1 141 ? -15.307 2.934 19.466 1.00 89.62 141 PRO A C 1
ATOM 1082 O O . PRO A 1 141 ? -14.937 2.817 20.636 1.00 89.62 141 PRO A O 1
ATOM 1085 N N . LEU A 1 142 ? -14.866 3.910 18.671 1.00 85.56 142 LEU A N 1
ATOM 1086 C CA . LEU A 1 142 ? -13.967 4.965 19.143 1.00 85.56 142 LEU A CA 1
ATOM 1087 C C . LEU A 1 142 ? -14.650 5.779 20.249 1.00 85.56 142 LEU A C 1
ATOM 1089 O O . LEU A 1 142 ? -15.725 6.337 20.036 1.00 85.56 142 LEU A O 1
ATOM 1093 N N . THR A 1 143 ? -14.027 5.840 21.426 1.00 86.44 143 THR A N 1
ATOM 1094 C CA . THR A 1 143 ? -14.483 6.706 22.522 1.00 86.44 143 THR A CA 1
ATOM 1095 C C . THR A 1 143 ? -13.817 8.080 22.412 1.00 86.44 143 THR A C 1
ATOM 1097 O O . THR A 1 143 ? -12.745 8.180 21.803 1.00 86.44 143 THR A O 1
ATOM 1100 N N . PRO A 1 144 ? -14.396 9.142 23.001 1.00 83.50 144 PRO A N 1
ATOM 1101 C CA . PRO A 1 144 ? -13.758 10.457 23.039 1.00 83.50 144 PRO A CA 1
ATOM 1102 C C . PRO A 1 144 ? -12.341 10.418 23.625 1.00 83.50 144 PRO A C 1
ATOM 1104 O O . PRO A 1 144 ? -11.433 11.045 23.088 1.00 83.50 144 PRO A O 1
ATOM 1107 N N . GLU A 1 145 ? -12.123 9.624 24.673 1.00 84.00 145 GLU A N 1
ATOM 1108 C CA . GLU A 1 145 ? -10.818 9.463 25.322 1.00 84.00 145 GLU A CA 1
ATOM 1109 C C . GLU A 1 145 ? -9.814 8.770 24.396 1.00 84.00 145 GLU A C 1
ATOM 1111 O O . GLU A 1 145 ? -8.671 9.208 24.281 1.00 84.00 145 GLU A O 1
ATOM 1116 N N . ALA A 1 146 ? -10.244 7.712 23.699 1.00 85.75 146 ALA A N 1
ATOM 1117 C CA . ALA A 1 146 ? -9.416 7.000 22.729 1.00 85.75 146 ALA A CA 1
ATOM 1118 C C . ALA A 1 146 ? -9.041 7.908 21.548 1.00 85.75 146 ALA A C 1
ATOM 1120 O O . ALA A 1 146 ? -7.879 7.965 21.145 1.00 85.75 146 ALA A O 1
ATOM 1121 N N . ALA A 1 147 ? -10.010 8.662 21.029 1.00 85.88 147 ALA A N 1
ATOM 1122 C CA . ALA A 1 147 ? -9.786 9.607 19.947 1.00 85.88 147 ALA A CA 1
ATOM 1123 C C . ALA A 1 147 ? -8.820 10.725 20.381 1.00 85.88 147 ALA A C 1
ATOM 1125 O O . ALA A 1 147 ? -7.869 11.020 19.657 1.00 85.88 147 ALA A O 1
ATOM 1126 N N . HIS A 1 148 ? -9.002 11.285 21.583 1.00 83.12 148 HIS A N 1
ATOM 1127 C CA . HIS A 1 148 ? -8.115 12.309 22.142 1.00 83.12 148 HIS A CA 1
ATOM 1128 C C . HIS A 1 148 ? -6.697 11.781 22.371 1.00 83.12 148 HIS A C 1
ATOM 1130 O O . HIS A 1 148 ? -5.731 12.468 22.053 1.00 83.12 148 HIS A O 1
ATOM 1136 N N . GLY A 1 149 ? -6.555 10.540 22.843 1.00 81.44 149 GLY A N 1
ATOM 1137 C CA . GLY A 1 149 ? -5.254 9.887 22.983 1.00 81.44 149 GLY A CA 1
ATOM 1138 C C . GLY A 1 149 ? -4.530 9.699 21.646 1.00 81.44 149 GLY A C 1
ATOM 1139 O O . GLY A 1 149 ? -3.313 9.861 21.584 1.00 81.44 149 GLY A O 1
ATOM 1140 N N . LEU A 1 150 ? -5.261 9.396 20.567 1.00 83.75 150 LEU A N 1
ATOM 1141 C CA . LEU A 1 150 ? -4.675 9.272 19.232 1.00 83.75 150 LEU A CA 1
ATOM 1142 C C . LEU A 1 150 ? -4.345 10.623 18.621 1.00 83.75 150 LEU A C 1
ATOM 1144 O O . LEU A 1 150 ? -3.267 10.755 18.062 1.00 83.75 150 LEU A O 1
ATOM 1148 N N . ASN A 1 151 ? -5.216 11.626 18.702 1.00 82.19 151 ASN A N 1
ATOM 1149 C CA . ASN A 1 151 ? -4.971 12.929 18.088 1.00 82.19 151 ASN A CA 1
ATOM 1150 C C . ASN A 1 151 ? -5.468 14.080 18.980 1.00 82.19 151 ASN A C 1
ATOM 1152 O O . ASN A 1 151 ? -6.573 14.592 18.773 1.00 82.19 151 ASN A O 1
ATOM 1156 N N . PRO A 1 152 ? -4.642 14.525 19.946 1.00 75.56 152 PRO A N 1
ATOM 1157 C CA . PRO A 1 152 ? -5.032 15.575 20.884 1.00 75.56 152 PRO A CA 1
ATOM 1158 C C . PRO A 1 152 ? -5.328 16.906 20.183 1.00 75.56 152 PRO A C 1
ATOM 1160 O O . PRO A 1 152 ? -6.251 17.622 20.559 1.00 75.56 152 PRO A O 1
ATOM 1163 N N . ALA A 1 153 ? -4.554 17.229 19.140 1.00 71.75 153 ALA A N 1
ATOM 1164 C CA . ALA A 1 153 ? -4.637 18.503 18.433 1.00 71.75 153 ALA A CA 1
ATOM 1165 C C . ALA A 1 153 ? -5.871 18.589 17.526 1.00 71.75 153 ALA A C 1
ATOM 1167 O O . ALA A 1 153 ? -6.561 19.609 17.534 1.00 71.75 153 ALA A O 1
ATOM 1168 N N . ALA A 1 154 ? -6.192 17.522 16.784 1.00 66.44 154 ALA A N 1
ATOM 1169 C CA . ALA A 1 154 ? -7.352 17.508 15.888 1.00 66.44 154 ALA A CA 1
ATOM 1170 C C . ALA A 1 154 ? -8.703 17.495 16.616 1.00 66.44 154 ALA A C 1
ATOM 1172 O O . ALA A 1 154 ? -9.730 17.687 15.969 1.00 66.44 154 ALA A O 1
ATOM 1173 N N . LEU A 1 155 ? -8.699 17.267 17.931 1.00 66.19 155 LEU A N 1
ATOM 1174 C CA . LEU A 1 155 ? -9.883 17.265 18.792 1.00 66.19 155 LEU A CA 1
ATOM 1175 C C . LEU A 1 155 ? -9.918 18.455 19.756 1.00 66.19 155 LEU A C 1
ATOM 1177 O O . LEU A 1 155 ? -10.712 18.460 20.691 1.00 66.19 155 LEU A O 1
ATOM 1181 N N . SER A 1 156 ? -9.067 19.459 19.538 1.00 69.31 156 SER A N 1
ATOM 1182 C CA . SER A 1 156 ? -9.237 20.761 20.182 1.00 69.31 156 SER A CA 1
ATOM 1183 C C . SER A 1 156 ? -10.414 21.509 19.554 1.00 69.31 156 SER A C 1
ATOM 1185 O O . SER A 1 156 ? -10.603 21.444 18.337 1.00 69.31 156 SER A O 1
ATOM 1187 N N . ASP A 1 157 ? -11.166 22.258 20.365 1.00 67.69 157 ASP A N 1
ATOM 1188 C CA . ASP A 1 157 ? -12.319 23.037 19.896 1.00 67.69 157 ASP A CA 1
ATOM 1189 C C . ASP A 1 157 ? -11.939 23.963 18.731 1.00 67.69 157 ASP A C 1
ATOM 1191 O O . ASP A 1 157 ? -12.637 24.012 17.724 1.00 67.69 157 ASP A O 1
ATOM 1195 N N . GLU A 1 158 ? -10.777 24.622 18.789 1.00 66.94 158 GLU A N 1
ATOM 1196 C CA . GLU A 1 158 ? -10.302 25.466 17.686 1.00 66.94 158 GLU A CA 1
ATOM 1197 C C . GLU A 1 158 ? -9.956 24.695 16.404 1.00 66.94 158 GLU A C 1
ATOM 1199 O O . GLU A 1 158 ? -10.160 25.210 15.303 1.00 66.94 158 GLU A O 1
ATOM 1204 N N . ALA A 1 159 ? -9.389 23.490 16.499 1.00 66.56 159 ALA A N 1
ATOM 1205 C CA . ALA A 1 159 ? -9.090 22.680 15.316 1.00 66.56 159 ALA A CA 1
ATOM 1206 C C . ALA A 1 159 ? -10.364 22.094 14.702 1.00 66.56 159 ALA A C 1
ATOM 1208 O O . ALA A 1 159 ? -10.483 22.032 13.478 1.00 66.56 159 ALA A O 1
ATOM 1209 N N . LEU A 1 160 ? -11.326 21.707 15.542 1.00 67.06 160 LEU A N 1
ATOM 1210 C CA . LEU A 1 160 ? -12.638 21.252 15.107 1.00 67.06 160 LEU A CA 1
ATOM 1211 C C . LEU A 1 160 ? -13.395 22.384 14.405 1.00 67.06 160 LEU A C 1
ATOM 1213 O O . LEU A 1 160 ? -13.872 22.187 13.292 1.00 67.06 160 LEU A O 1
ATOM 1217 N N . LEU A 1 161 ? -13.425 23.580 15.000 1.00 65.62 161 LEU A N 1
ATOM 1218 C CA . LEU A 1 161 ? -14.035 24.770 14.403 1.00 65.62 161 LEU A CA 1
ATOM 1219 C C . LEU A 1 161 ? -13.377 25.146 13.073 1.00 65.62 161 LEU A C 1
ATOM 1221 O O . LEU A 1 161 ? -14.079 25.444 12.112 1.00 65.62 161 LEU A O 1
ATOM 1225 N N . ARG A 1 162 ? -12.044 25.065 12.972 1.00 69.94 162 ARG A N 1
ATOM 1226 C CA . ARG A 1 162 ? -11.339 25.288 11.699 1.00 69.94 162 ARG A CA 1
ATOM 1227 C C . ARG A 1 162 ? -11.690 24.253 10.632 1.00 69.94 162 ARG A C 1
ATOM 1229 O O . ARG A 1 162 ? -11.812 24.624 9.474 1.00 69.94 162 ARG A O 1
ATOM 1236 N N . ARG A 1 163 ? -11.865 22.980 10.998 1.00 70.88 163 ARG A N 1
ATOM 1237 C CA . ARG A 1 163 ? -12.281 21.924 10.056 1.00 70.88 163 ARG A CA 1
ATOM 1238 C C . ARG A 1 163 ? -13.720 22.105 9.588 1.00 70.88 163 ARG A C 1
ATOM 1240 O O . ARG A 1 163 ? -13.972 21.974 8.403 1.00 70.88 163 ARG A O 1
ATOM 1247 N N . ILE A 1 164 ? -14.623 22.440 10.507 1.00 67.38 164 ILE A N 1
ATOM 1248 C CA . ILE A 1 164 ? -16.023 22.787 10.227 1.00 67.38 164 ILE A CA 1
ATOM 1249 C C . ILE A 1 164 ? -16.088 23.975 9.260 1.00 67.38 164 ILE A C 1
ATOM 1251 O O . ILE A 1 164 ? -16.804 23.915 8.272 1.00 67.38 164 ILE A O 1
ATOM 1255 N N . ALA A 1 165 ? -15.313 25.033 9.511 1.00 65.81 165 ALA A N 1
ATOM 1256 C CA . ALA A 1 165 ? -15.283 26.218 8.655 1.00 65.81 165 ALA A CA 1
ATOM 1257 C C . ALA A 1 165 ? -14.609 25.983 7.291 1.00 65.81 165 ALA A C 1
ATOM 1259 O O . ALA A 1 165 ? -14.840 26.747 6.364 1.00 65.81 165 ALA A O 1
ATOM 1260 N N . ALA A 1 166 ? -13.758 24.962 7.172 1.00 72.19 166 ALA A N 1
ATOM 1261 C CA . ALA A 1 166 ? -13.093 24.594 5.923 1.00 72.19 166 ALA A CA 1
ATOM 1262 C C . ALA A 1 166 ? -13.872 23.549 5.105 1.00 72.19 166 ALA A C 1
ATOM 1264 O O . ALA A 1 166 ? -13.444 23.209 4.003 1.00 72.19 166 ALA A O 1
ATOM 1265 N N . ASP A 1 167 ? -14.975 23.019 5.642 1.00 77.25 167 ASP A N 1
ATOM 1266 C CA . ASP A 1 167 ? -15.851 22.078 4.954 1.00 77.25 167 ASP A CA 1
ATOM 1267 C C . ASP A 1 167 ? -16.968 22.860 4.234 1.00 77.25 167 ASP A C 1
ATOM 1269 O O . ASP A 1 167 ? -17.815 23.454 4.907 1.00 77.25 167 ASP A O 1
ATOM 1273 N N . PRO A 1 168 ? -17.000 22.880 2.887 1.00 72.69 168 PRO A N 1
ATOM 1274 C CA . PRO A 1 168 ? -17.940 23.708 2.131 1.00 72.69 168 PRO A CA 1
ATOM 1275 C C . PRO A 1 168 ? -19.417 23.375 2.383 1.00 72.69 168 PRO A C 1
ATOM 1277 O O . PRO A 1 168 ? -20.270 24.256 2.263 1.00 72.69 168 PRO A O 1
ATOM 1280 N N . GLU A 1 169 ? -19.749 22.124 2.728 1.00 71.25 169 GLU A N 1
ATOM 1281 C CA . GLU A 1 169 ? -21.133 21.747 3.052 1.00 71.25 169 GLU A CA 1
ATOM 1282 C C . GLU A 1 169 ? -21.542 22.282 4.425 1.00 71.25 169 GLU A C 1
ATOM 1284 O O . GLU A 1 169 ? -22.665 22.756 4.609 1.00 71.25 169 GLU A O 1
ATOM 1289 N N . VAL A 1 170 ? -20.620 22.248 5.386 1.00 63.19 170 VAL A N 1
ATOM 1290 C CA . VAL A 1 170 ? -20.853 22.750 6.741 1.00 63.19 170 VAL A CA 1
ATOM 1291 C C . VAL A 1 170 ? -20.831 24.278 6.774 1.00 63.19 170 VAL A C 1
ATOM 1293 O O . VAL A 1 170 ? -21.676 24.879 7.437 1.00 63.19 170 VAL A O 1
ATOM 1296 N N . GLU A 1 171 ? -19.943 24.917 6.010 1.00 61.38 171 GLU A N 1
ATOM 1297 C CA . GLU A 1 171 ? -19.931 26.365 5.792 1.00 61.38 171 GLU A CA 1
ATOM 1298 C C . GLU A 1 171 ? -21.268 26.833 5.203 1.00 61.38 171 GLU A C 1
ATOM 1300 O O . GLU A 1 171 ? -21.867 27.768 5.728 1.00 61.38 171 GLU A O 1
ATOM 1305 N N . ALA A 1 172 ? -21.807 26.140 4.194 1.00 64.88 172 ALA A N 1
ATOM 1306 C CA . ALA A 1 172 ? -23.124 26.448 3.632 1.00 64.88 172 ALA A CA 1
ATOM 1307 C C . ALA A 1 172 ? -24.273 26.257 4.640 1.00 64.88 172 ALA A C 1
ATOM 1309 O O . ALA A 1 172 ? -25.249 27.010 4.615 1.00 64.88 172 ALA A O 1
ATOM 1310 N N . TYR A 1 173 ? -24.165 25.278 5.543 1.00 61.00 173 TYR A N 1
ATOM 1311 C CA . TYR A 1 173 ? -25.151 25.038 6.601 1.00 61.00 173 TYR A CA 1
ATOM 1312 C C . TYR A 1 173 ? -25.102 26.107 7.705 1.00 61.00 173 TYR A C 1
ATOM 1314 O O . TYR A 1 173 ? -26.144 26.499 8.227 1.00 61.00 173 TYR A O 1
ATOM 1322 N N . LEU A 1 174 ? -23.906 26.601 8.041 1.00 58.44 174 LEU A N 1
ATOM 1323 C CA . LEU A 1 174 ? -23.689 27.696 8.995 1.00 58.44 174 LEU A CA 1
ATOM 1324 C C . LEU A 1 174 ? -23.978 29.080 8.395 1.00 58.44 174 LEU A C 1
ATOM 1326 O O . LEU A 1 174 ? -24.317 30.000 9.133 1.00 58.44 174 LEU A O 1
ATOM 1330 N N . ALA A 1 175 ? -23.836 29.225 7.076 1.00 61.56 175 ALA A N 1
ATOM 1331 C CA . ALA A 1 175 ? -24.160 30.434 6.322 1.00 61.56 175 ALA A CA 1
ATOM 1332 C C . ALA A 1 175 ? -25.636 30.508 5.903 1.00 61.56 175 ALA A C 1
ATOM 1334 O O . ALA A 1 175 ? -26.089 31.565 5.466 1.00 61.56 175 ALA A O 1
ATOM 1335 N N . CYS A 1 176 ? -26.399 29.415 6.024 1.00 50.00 176 CYS A N 1
ATOM 1336 C CA . CYS A 1 176 ? -27.852 29.519 6.002 1.00 50.00 176 CYS A CA 1
ATOM 1337 C C . CYS A 1 176 ? -28.280 30.400 7.177 1.00 50.00 176 CYS A C 1
ATOM 1339 O O . CYS A 1 176 ? -27.802 30.193 8.290 1.00 50.00 176 CYS A O 1
ATOM 1341 N N . ASP A 1 177 ? -29.213 31.326 6.933 1.00 50.81 177 ASP A N 1
ATOM 1342 C CA . ASP A 1 177 ? -29.900 32.160 7.932 1.00 50.81 177 ASP A CA 1
ATOM 1343 C C . ASP A 1 177 ? -30.759 31.304 8.893 1.00 50.81 177 ASP A C 1
ATOM 1345 O O . ASP A 1 177 ? -31.951 31.541 9.100 1.00 50.81 177 ASP A O 1
ATOM 1349 N N . GLY A 1 178 ? -30.185 30.249 9.472 1.00 52.91 178 GLY A N 1
ATOM 1350 C CA . GLY A 1 178 ? -30.698 29.649 10.680 1.00 52.91 178 GLY A CA 1
ATOM 1351 C C . GLY A 1 178 ? -30.685 30.750 11.721 1.00 52.91 178 GLY A C 1
ATOM 1352 O O . GLY A 1 178 ? -29.624 31.253 12.076 1.00 52.91 178 GLY A O 1
ATOM 1353 N N . GLU A 1 179 ? -31.876 31.147 12.151 1.00 49.50 179 GLU A N 1
ATOM 1354 C CA . GLU A 1 179 ? -32.177 32.184 13.135 1.00 49.50 179 GLU A CA 1
ATOM 1355 C C . GLU A 1 179 ? -31.611 31.812 14.525 1.00 49.50 179 GLU A C 1
ATOM 1357 O O . GLU A 1 179 ? -32.327 31.646 15.508 1.00 49.50 179 GLU A O 1
ATOM 1362 N N . PHE A 1 180 ? -30.299 31.619 14.621 1.00 51.72 180 PHE A N 1
ATOM 1363 C CA . PHE A 1 180 ? -29.559 31.506 15.865 1.00 51.72 180 PHE A CA 1
ATOM 1364 C C . PHE A 1 180 ? -29.146 32.911 16.274 1.00 51.72 180 PHE A C 1
ATOM 1366 O O . PHE A 1 180 ? -27.991 33.320 16.167 1.00 51.72 180 PHE A O 1
ATOM 1373 N N . ASP A 1 181 ? -30.128 33.671 16.745 1.00 55.94 181 ASP A N 1
ATOM 1374 C CA . ASP A 1 181 ? -29.857 34.912 17.451 1.00 55.94 181 ASP A CA 1
ATOM 1375 C C . ASP A 1 181 ? -29.247 34.575 18.822 1.00 55.94 181 ASP A C 1
ATOM 1377 O O . ASP A 1 181 ? -29.946 34.277 19.791 1.00 55.94 181 ASP A O 1
ATOM 1381 N N . LEU A 1 182 ? -27.913 34.621 18.899 1.00 49.81 182 LEU A N 1
ATOM 1382 C CA . LEU A 1 182 ? -27.135 34.422 20.131 1.00 49.81 182 LEU A CA 1
ATOM 1383 C C . LEU A 1 182 ? -27.452 35.462 21.223 1.00 49.81 182 LEU A C 1
ATOM 1385 O O . LEU A 1 182 ? -27.017 35.303 22.363 1.00 49.81 182 LEU A O 1
ATOM 1389 N N . THR A 1 183 ? -28.190 36.526 20.890 1.00 49.97 183 THR A N 1
ATOM 1390 C CA . THR A 1 183 ? -28.639 37.569 21.820 1.00 49.97 183 THR A CA 1
ATOM 1391 C C . THR A 1 183 ? -30.106 37.425 22.229 1.00 49.97 183 THR A C 1
ATOM 1393 O O . THR A 1 183 ? -30.573 38.172 23.096 1.00 49.97 183 THR A O 1
ATOM 1396 N N . ARG A 1 184 ? -30.828 36.438 21.679 1.00 55.91 184 ARG A N 1
ATOM 1397 C CA . ARG A 1 184 ? -32.232 36.187 22.008 1.00 55.91 184 ARG A CA 1
ATOM 1398 C C . ARG A 1 184 ? -32.354 35.718 23.452 1.00 55.91 184 ARG A C 1
ATOM 1400 O O . ARG A 1 184 ? -31.884 34.646 23.825 1.00 55.91 184 ARG A O 1
ATOM 1407 N N . THR A 1 185 ? -33.015 36.532 24.268 1.00 60.44 185 THR A N 1
ATOM 1408 C CA . THR A 1 185 ? -33.325 36.216 25.674 1.00 60.44 185 THR A CA 1
ATOM 1409 C C . THR A 1 185 ? -34.767 35.755 25.869 1.00 60.44 185 THR A C 1
ATOM 1411 O O . THR A 1 185 ? -35.156 35.421 26.990 1.00 60.44 185 THR A O 1
ATOM 1414 N N . ASP A 1 186 ? -35.549 35.700 24.786 1.00 63.59 186 ASP A N 1
ATOM 1415 C CA . ASP A 1 186 ? -36.901 35.161 24.824 1.00 63.59 186 ASP A CA 1
ATOM 1416 C C . ASP A 1 186 ? -36.866 33.684 25.246 1.00 63.59 186 ASP A C 1
ATOM 1418 O O . ASP A 1 186 ? -36.006 32.920 24.787 1.00 63.59 186 ASP A O 1
ATOM 1422 N N . PRO A 1 187 ? -37.776 33.260 26.139 1.00 56.66 187 PRO A N 1
ATOM 1423 C CA . PRO A 1 187 ? -37.830 31.880 26.590 1.00 56.66 187 PRO A CA 1
ATOM 1424 C C . PRO A 1 187 ? -38.032 30.945 25.396 1.00 56.66 187 PRO A C 1
ATOM 1426 O O . PRO A 1 187 ? -38.853 31.209 24.520 1.00 56.66 187 PRO A O 1
ATOM 1429 N N . ILE A 1 188 ? -37.286 29.837 25.375 1.00 60.50 188 ILE A N 1
ATOM 1430 C CA . ILE A 1 188 ? -37.447 28.783 24.370 1.00 60.50 188 ILE A CA 1
ATOM 1431 C C . ILE A 1 188 ? -38.905 28.318 24.420 1.00 60.50 188 ILE A C 1
ATOM 1433 O O . ILE A 1 188 ? -39.350 27.792 25.444 1.00 60.50 188 ILE A O 1
ATOM 1437 N N . GLU A 1 189 ? -39.655 28.535 23.337 1.00 57.22 189 GLU A N 1
ATOM 1438 C CA . GLU A 1 189 ? -41.014 28.015 23.225 1.00 57.22 189 GLU A CA 1
ATOM 1439 C C . GLU A 1 189 ? -40.993 26.497 23.434 1.00 57.22 189 GLU A C 1
ATOM 1441 O O . GLU A 1 189 ? -40.125 25.790 22.915 1.00 57.22 189 GLU A O 1
ATOM 1446 N N . SER A 1 190 ? -41.933 25.979 24.227 1.00 56.41 190 SER A N 1
ATOM 1447 C CA . SER A 1 190 ? -41.994 24.546 24.496 1.00 56.41 190 SER A CA 1
ATOM 1448 C C . SER A 1 190 ? -42.290 23.793 23.200 1.00 56.41 190 SER A C 1
ATOM 1450 O O . SER A 1 190 ? -43.391 23.893 22.656 1.00 56.41 190 SER A O 1
ATOM 1452 N N . ILE A 1 191 ? -41.326 23.011 22.722 1.00 54.84 191 ILE A N 1
ATOM 1453 C CA . ILE A 1 191 ? -41.527 22.128 21.576 1.00 54.84 191 ILE A CA 1
ATOM 1454 C C . ILE A 1 191 ? -42.398 20.952 22.029 1.00 54.84 191 ILE A C 1
ATOM 1456 O O . ILE A 1 191 ? -42.045 20.217 22.953 1.00 54.84 191 ILE A O 1
ATOM 1460 N N . ALA A 1 192 ? -43.535 20.761 21.361 1.00 56.34 192 ALA A N 1
ATOM 1461 C CA . ALA A 1 192 ? -44.362 19.567 21.484 1.00 56.34 192 ALA A CA 1
ATOM 1462 C C . ALA A 1 192 ? -44.300 18.783 20.170 1.00 56.34 192 ALA A C 1
ATOM 1464 O O . ALA A 1 192 ? -44.490 19.345 19.090 1.00 56.34 192 ALA A O 1
ATOM 1465 N N . LEU A 1 193 ? -44.045 17.476 20.249 1.00 57.47 193 LEU A N 1
ATOM 1466 C CA . LEU A 1 193 ? -44.129 16.611 19.071 1.00 57.47 193 LEU A CA 1
ATOM 1467 C C . LEU A 1 193 ? -45.588 16.530 18.580 1.00 57.47 193 LEU A C 1
ATOM 1469 O O . LEU A 1 193 ? -46.502 16.708 19.388 1.00 57.47 193 LEU A O 1
ATOM 1473 N N . PRO A 1 194 ? -45.847 16.171 17.307 1.00 49.66 194 PRO A N 1
ATOM 1474 C CA . PRO A 1 194 ? -47.204 16.075 16.747 1.00 49.66 194 PRO A CA 1
ATOM 1475 C C . PRO A 1 194 ? -48.184 15.178 17.532 1.00 49.66 194 PRO A C 1
ATOM 1477 O O . PRO A 1 194 ? -49.391 15.266 17.334 1.00 49.66 194 PRO A O 1
ATOM 1480 N N . ALA A 1 195 ? -47.678 14.327 18.434 1.00 65.12 195 ALA A N 1
ATOM 1481 C CA . ALA A 1 195 ? -48.456 13.465 19.326 1.00 65.12 195 ALA A CA 1
ATOM 1482 C C . ALA A 1 195 ? -48.679 14.037 20.747 1.00 65.12 195 ALA A C 1
ATOM 1484 O O . ALA A 1 195 ? -49.161 13.320 21.620 1.00 65.12 195 ALA A O 1
ATOM 1485 N N . GLY A 1 196 ? -48.307 15.294 21.013 1.00 60.53 196 GLY A N 1
ATOM 1486 C CA . GLY A 1 196 ? -48.448 15.930 22.330 1.00 60.53 196 GLY A CA 1
ATOM 1487 C C . GLY A 1 196 ? -47.458 15.433 23.388 1.00 60.53 196 GLY A C 1
ATOM 1488 O O . GLY A 1 196 ? -47.651 15.688 24.574 1.00 60.53 196 GLY A O 1
ATOM 1489 N N . LEU A 1 197 ? -46.405 14.718 22.978 1.00 54.84 197 LEU A N 1
ATOM 1490 C CA . LEU A 1 197 ? -45.340 14.297 23.885 1.00 54.84 197 LEU A CA 1
ATOM 1491 C C . LEU A 1 197 ? -44.431 15.500 24.197 1.00 54.84 197 LEU A C 1
ATOM 1493 O O . LEU A 1 197 ? -43.930 16.121 23.251 1.00 54.84 197 LEU A O 1
ATOM 1497 N N . PRO A 1 198 ? -44.220 15.838 25.485 1.00 55.03 198 PRO A N 1
ATOM 1498 C CA . PRO A 1 198 ? -43.313 16.908 25.872 1.00 55.03 198 PRO A CA 1
ATOM 1499 C C . PRO A 1 198 ? -41.872 16.498 25.566 1.00 55.03 198 PRO A C 1
ATOM 1501 O O . PRO A 1 198 ? -41.467 15.366 25.840 1.00 55.03 198 PRO A O 1
ATOM 1504 N N . VAL A 1 199 ? -41.100 17.420 24.997 1.00 55.28 199 VAL A N 1
ATOM 1505 C CA . VAL A 1 199 ? -39.671 17.228 24.741 1.00 55.28 199 VAL A CA 1
ATOM 1506 C C . VAL A 1 199 ? -38.911 18.016 25.799 1.00 55.28 199 VAL A C 1
ATOM 1508 O O . VAL A 1 199 ? -38.981 19.243 25.821 1.00 55.28 199 VAL A O 1
ATOM 1511 N N . GLU A 1 200 ? -38.214 17.332 26.705 1.00 53.66 200 GLU A N 1
ATOM 1512 C CA . GLU A 1 200 ? -37.338 18.017 27.657 1.00 53.66 200 GLU A CA 1
ATOM 1513 C C . GLU A 1 200 ? -35.950 18.246 27.036 1.00 53.66 200 GLU A C 1
ATOM 1515 O O . GLU A 1 200 ? -35.380 17.313 26.459 1.00 53.66 200 GLU A O 1
ATOM 1520 N N . PRO A 1 201 ? -35.375 19.460 27.146 1.00 51.62 201 PRO A N 1
ATOM 1521 C CA . PRO A 1 201 ? -34.011 19.714 26.703 1.00 51.62 201 PRO A CA 1
ATOM 1522 C C . PRO A 1 201 ? -33.029 18.863 27.512 1.00 51.62 201 PRO A C 1
ATOM 1524 O O . PRO A 1 201 ? -32.926 19.005 28.732 1.00 51.62 201 PRO A O 1
ATOM 1527 N N . VAL A 1 202 ? -32.257 18.008 26.839 1.00 46.16 202 VAL A N 1
ATOM 1528 C CA . VAL A 1 202 ? -31.146 17.282 27.468 1.00 46.16 202 VAL A CA 1
ATOM 1529 C C . VAL A 1 202 ? -29.966 18.245 27.607 1.00 46.16 202 VAL A C 1
ATOM 1531 O O . VAL A 1 202 ? -29.012 18.216 26.837 1.00 46.16 202 VAL A O 1
ATOM 1534 N N . ALA A 1 203 ? -30.039 19.148 28.583 1.00 41.81 203 ALA A N 1
ATOM 1535 C CA . ALA A 1 203 ? -28.863 19.878 29.034 1.00 41.81 203 ALA A CA 1
ATOM 1536 C C . ALA A 1 203 ? -28.010 18.924 29.881 1.00 41.81 203 ALA A C 1
ATOM 1538 O O . ALA A 1 203 ? -28.477 18.399 30.896 1.00 41.81 203 ALA A O 1
ATOM 1539 N N . VAL A 1 204 ? -26.760 18.694 29.470 1.00 44.69 204 VAL A N 1
ATOM 1540 C CA . VAL A 1 204 ? -25.766 17.934 30.239 1.00 44.69 204 VAL A CA 1
ATOM 1541 C C . VAL A 1 204 ? -25.534 18.666 31.565 1.00 44.69 204 VAL A C 1
ATOM 1543 O O . VAL A 1 204 ? -24.788 19.638 31.642 1.00 44.69 204 VAL A O 1
ATOM 1546 N N . ARG A 1 205 ? -26.230 18.251 32.629 1.00 40.72 205 ARG A N 1
ATOM 1547 C CA . ARG A 1 205 ? -26.018 18.796 33.972 1.00 40.72 205 ARG A CA 1
ATOM 1548 C C . ARG A 1 205 ? -24.694 18.267 34.515 1.00 40.72 205 ARG A C 1
ATOM 1550 O O . ARG A 1 205 ? -24.620 17.123 34.954 1.00 40.72 205 ARG A O 1
ATOM 1557 N N . HIS A 1 206 ? -23.673 19.116 34.560 1.00 40.62 206 HIS A N 1
ATOM 1558 C CA . HIS A 1 206 ? -22.583 18.931 35.514 1.00 40.62 206 HIS A CA 1
ATOM 1559 C C . HIS A 1 206 ? -23.135 19.130 36.939 1.00 40.62 206 HIS A C 1
ATOM 1561 O O . HIS A 1 206 ? -23.769 20.157 37.199 1.00 40.62 206 HIS A O 1
ATOM 1567 N N . PRO A 1 207 ? -22.931 18.193 37.882 1.00 39.31 207 PRO A N 1
ATOM 1568 C CA . PRO A 1 207 ? -23.308 18.422 39.267 1.00 39.31 207 PRO A CA 1
ATOM 1569 C C . PRO A 1 207 ? -22.310 19.393 39.909 1.00 39.31 207 PRO A C 1
ATOM 1571 O O . PRO A 1 207 ? -21.171 19.037 40.202 1.00 39.31 207 PRO A O 1
ATOM 1574 N N . VAL A 1 208 ? -22.749 20.628 40.153 1.00 40.09 208 VAL A N 1
ATOM 1575 C CA . VAL A 1 208 ? -22.082 21.526 41.101 1.00 40.09 208 VAL A CA 1
ATOM 1576 C C . VAL A 1 208 ? -22.444 21.037 42.503 1.00 40.09 208 VAL A C 1
ATOM 1578 O O . VAL A 1 208 ? -23.596 21.127 42.925 1.00 40.09 208 VAL A O 1
ATOM 1581 N N . SER A 1 209 ? -21.469 20.465 43.207 1.00 40.31 209 SER A N 1
ATOM 1582 C CA . SER A 1 209 ? -21.604 20.114 44.620 1.00 40.31 209 SER A CA 1
ATOM 1583 C C . SER A 1 209 ? -21.489 21.390 45.456 1.00 40.31 209 SER A C 1
ATOM 1585 O O . SER A 1 209 ? -20.390 21.893 45.683 1.00 40.31 209 SER A O 1
ATOM 1587 N N . SER A 1 210 ? -22.623 21.934 45.889 1.00 40.31 210 SER A N 1
ATOM 1588 C CA . SER A 1 210 ? -22.667 23.000 46.890 1.00 40.31 210 SER A CA 1
ATOM 1589 C C . SER A 1 210 ? -22.661 22.373 48.282 1.00 40.31 210 SER A C 1
ATOM 1591 O O . SER A 1 210 ? -23.683 21.886 48.758 1.00 40.31 210 SER A O 1
ATOM 1593 N N . SER A 1 211 ? -21.507 22.376 48.944 1.00 42.06 211 SER A N 1
ATOM 1594 C CA . SER A 1 211 ? -21.418 22.179 50.390 1.00 42.06 211 SER A CA 1
ATOM 1595 C C . SER A 1 211 ? -21.523 23.538 51.086 1.00 42.06 211 SER A C 1
ATOM 1597 O O . SER A 1 211 ? -20.561 24.304 51.079 1.00 42.06 211 SER A O 1
ATOM 1599 N N . GLU A 1 212 ? -22.674 23.840 51.688 1.00 32.75 212 GLU A N 1
ATOM 1600 C CA . GLU A 1 212 ? -22.784 24.887 52.714 1.00 32.75 212 GLU A CA 1
ATOM 1601 C C . GLU A 1 212 ? -22.477 24.291 54.099 1.00 32.75 212 GLU A C 1
ATOM 1603 O O . GLU A 1 212 ? -22.967 23.201 54.412 1.00 32.75 212 GLU A O 1
ATOM 1608 N N . PRO A 1 213 ? -21.698 24.978 54.953 1.00 47.34 213 PRO A N 1
ATOM 1609 C CA . PRO A 1 213 ? -21.458 24.543 56.320 1.00 47.34 213 PRO A CA 1
ATOM 1610 C C . PRO A 1 213 ? -22.546 25.070 57.273 1.00 47.34 213 PRO A C 1
ATOM 1612 O O . PRO A 1 213 ? -22.929 26.241 57.222 1.00 47.34 213 PRO A O 1
ATOM 1615 N N . ARG A 1 214 ? -22.988 24.216 58.197 1.00 41.09 214 ARG A N 1
ATOM 1616 C CA . ARG A 1 214 ? -23.508 24.608 59.513 1.00 41.09 214 ARG A CA 1
ATOM 1617 C C . ARG A 1 214 ? -22.675 23.939 60.590 1.00 41.09 214 ARG A C 1
ATOM 1619 O O . ARG A 1 214 ? -22.295 22.768 60.370 1.00 41.09 214 ARG A O 1
#

Radius of gyration: 26.48 Å; chains: 1; bounding box: 72×59×78 Å

Foldseek 3Di:
DDLVPFWDWDWDDDLFWIKIFTADCPFCQWLNNDPNSEGQPQQCPPPDPVCNVVLVPCVQADPPRPGGGGLHMWIDTPPHDDIDGGPPGDADPPDPCRSCCCLRCVCVPDVDLVSVQVNVCVSVVHGQDSVLSVCVVVVHDQDPVSVCSHPVPCPPPVNVVVVLCVDPVSVVVVPPPPVPPVVDPPPDDFDADPVRDGDDDPDPDDDDDDDDDD

pLDDT: mean 81.97, std 17.57, range [32.75, 98.38]